Protein AF-A0A5K1K1B3-F1 (afdb_monomer_lite)

pLDDT: mean 88.5, std 15.81, range [22.92, 98.62]

Secondary structure (DSSP, 8-state):
--TTT-S--SEEEE------EEEE-HHHHHHHHHH-HHHHHHS-TTEEEPSS-B-TTSSBHHHIIIIIHHHHHHHHHHHHHHHHHHHHTS-EEEEEE--TT--GGGS-TT-TT-SS-S-HHHHHHHHHHHHHHHHHHHHHHHHHT--SSSS--TTS-TTS-EEEEEEE--B---GGGGGG---STTHHHHHHHHHHHHHHTT-TTB-SSHHHHTHHHHHHHHS-GGGS--TTT-TT--GGGS---TTSTTTT-----EEEEEEEEEE-TT--EEEEEEEEEP--TT-----------------

Foldseek 3Di:
DVVVVDQADQEAELAWFAFAFDAFQPVVLVVCCVVPVLQCLQPPPRRWGDAQDADPVRFLDRLCGQPVVLLVVCLVRVVRQLSCCVVVVAFGEYEHEAGPLQDCVQCDPVCNRSRGGRPSNSPSRVNSVVVLLVLQVLLVCQCVVNDPDPARDSSARRNSRYHRAYEYLFGEDDPSVVSNVDPDPCVVVVVLVSLLVSLLVWNFRRAHDSVLSCQQVVCVSPPGPVPDDWCVRPLVQAQVVDDHDPPGPCHVPDDSAFSTKYWGWTAHSVGRIDIDIHGDHDDDPVNDDDDDDDDDDDDDDDD

Sequence (303 aa):
MLLHRYTNISHLVLNAGTATYSHFDYLLYQYDLMRYPTLTVTHPRANIQKTGVLSKDNLGYAWQCNVFGHYCVYRSLQPLLAAYARSSGRPARVIWMSSMDAMPSFDPADDWQLTKTQHSYEGAKFQAESIAAELEHLGIQAREGNLQSPSPPDFVSTDGEVHHLISSPGVVPTNMMTLLGIKLPGYRAGTTAVFWLTRLLGCKHVHMSVYNAAVATVHLALVPLESIPTTHTARDILPTHTKYPPWHLYHNLQTDAVQSLRFGSRSDRWGNEYPGITAVPVWWEDGTRTSAGSCCTSSNVCL

Organism: NCBI:txid34458

InterPro domains:
  IPR036291 NAD(P)-binding domain superfamily [SSF51735] (9-140)
  IPR051593 Ergosterol Biosynthesis ERG27 Subfamily [PTHR43647] (2-283)

Radius of gyration: 19.78 Å; chains: 1; bounding box: 51×45×56 Å

Structure (mmCIF, N/CA/C/O backbone):
data_AF-A0A5K1K1B3-F1
#
_entry.id   AF-A0A5K1K1B3-F1
#
loop_
_atom_site.group_PDB
_atom_site.id
_atom_site.type_symbol
_atom_site.label_atom_id
_atom_site.label_alt_id
_atom_site.label_comp_id
_atom_site.label_asym_id
_atom_site.label_entity_id
_atom_site.label_seq_id
_atom_site.pdbx_PDB_ins_code
_atom_site.Cartn_x
_atom_site.Cartn_y
_atom_site.Cartn_z
_atom_site.occupancy
_atom_site.B_iso_or_equiv
_atom_site.auth_seq_id
_atom_site.auth_comp_id
_atom_site.auth_asym_id
_atom_site.auth_atom_id
_atom_site.pdbx_PDB_model_num
ATOM 1 N N . MET A 1 1 ? -24.588 10.248 -0.437 1.00 61.47 1 MET A N 1
ATOM 2 C CA . MET A 1 1 ? -25.256 9.047 -1.003 1.00 61.47 1 MET A CA 1
ATOM 3 C C . MET A 1 1 ? -25.146 7.824 -0.085 1.00 61.47 1 MET A C 1
ATOM 5 O O . MET A 1 1 ? -26.178 7.245 0.214 1.00 61.47 1 MET A O 1
ATOM 9 N N . LEU A 1 2 ? -23.957 7.446 0.413 1.00 73.31 2 LEU A N 1
ATOM 10 C CA . LEU A 1 2 ? -23.811 6.311 1.352 1.00 73.31 2 LEU A CA 1
ATOM 11 C C . LEU A 1 2 ? -24.347 6.604 2.765 1.00 73.31 2 LEU A C 1
ATOM 13 O O . LEU A 1 2 ? -25.077 5.781 3.308 1.00 73.31 2 LEU A O 1
ATOM 17 N N . LEU A 1 3 ? -24.078 7.802 3.299 1.00 75.06 3 LEU A N 1
ATOM 18 C CA . LEU A 1 3 ? -24.545 8.256 4.623 1.00 75.06 3 LEU A CA 1
ATOM 19 C C . LEU A 1 3 ? -26.072 8.247 4.800 1.00 75.06 3 LEU A C 1
ATOM 21 O O . LEU A 1 3 ? -26.556 8.215 5.921 1.00 75.06 3 LEU A O 1
ATOM 25 N N . HIS A 1 4 ? -26.832 8.269 3.703 1.00 79.00 4 HIS A N 1
ATOM 26 C CA . HIS A 1 4 ? -28.298 8.227 3.741 1.00 79.00 4 HIS A CA 1
ATOM 27 C C . HIS A 1 4 ? -28.869 6.823 3.513 1.00 79.00 4 HIS A C 1
ATOM 29 O O . HIS A 1 4 ? -30.067 6.627 3.679 1.00 79.00 4 HIS A O 1
ATOM 35 N N . ARG A 1 5 ? -28.041 5.856 3.094 1.00 89.19 5 ARG A N 1
ATOM 36 C CA . ARG A 1 5 ? -28.484 4.499 2.740 1.00 89.19 5 ARG A CA 1
ATOM 37 C C . ARG A 1 5 ? -28.135 3.464 3.805 1.00 89.19 5 ARG A C 1
ATOM 39 O O . ARG A 1 5 ? -28.874 2.498 3.956 1.00 89.19 5 ARG A O 1
ATOM 46 N N . TYR A 1 6 ? -27.021 3.649 4.506 1.00 91.00 6 TYR A N 1
ATOM 47 C CA . TYR A 1 6 ? -26.539 2.713 5.516 1.00 91.00 6 TYR A CA 1
ATOM 48 C C . TYR A 1 6 ? -26.445 3.401 6.872 1.00 91.00 6 TYR A C 1
ATOM 50 O O . TYR A 1 6 ? -26.008 4.545 6.962 1.00 91.00 6 TYR A O 1
ATOM 58 N N . THR A 1 7 ? -26.842 2.688 7.922 1.00 92.75 7 THR A N 1
ATOM 59 C CA . THR A 1 7 ? -26.772 3.165 9.310 1.00 92.75 7 THR A CA 1
ATOM 60 C C . THR A 1 7 ? -25.378 3.009 9.905 1.00 92.75 7 THR A C 1
ATOM 62 O O . THR A 1 7 ? -25.013 3.743 10.819 1.00 92.75 7 THR A O 1
ATOM 65 N N . ASN A 1 8 ? -24.600 2.048 9.406 1.00 94.19 8 ASN A N 1
ATOM 66 C CA . ASN A 1 8 ? -23.254 1.756 9.868 1.00 94.19 8 ASN A CA 1
ATOM 67 C C . ASN A 1 8 ? -22.431 1.032 8.784 1.00 94.19 8 ASN A C 1
ATOM 69 O O . ASN A 1 8 ? -22.980 0.533 7.799 1.00 94.19 8 ASN A O 1
ATOM 73 N N . ILE A 1 9 ? -21.106 1.021 8.951 1.00 95.62 9 ILE A N 1
ATOM 74 C CA . ILE A 1 9 ? -20.149 0.292 8.105 1.00 95.62 9 ILE A CA 1
ATOM 75 C C . ILE A 1 9 ? -19.141 -0.385 9.030 1.00 95.62 9 ILE A C 1
ATOM 77 O O . ILE A 1 9 ? -18.578 0.271 9.895 1.00 95.62 9 ILE A O 1
ATOM 81 N N . SER A 1 10 ? -18.889 -1.680 8.846 1.00 96.31 10 SER A N 1
ATOM 82 C CA . SER A 1 10 ? -17.935 -2.421 9.680 1.00 96.31 10 SER A CA 1
ATOM 83 C C . SER A 1 10 ? -16.504 -2.387 9.144 1.00 96.31 10 SER A C 1
ATOM 85 O O . SER A 1 10 ? -15.554 -2.386 9.922 1.00 96.31 10 SER A O 1
ATOM 87 N N . HIS A 1 11 ? -16.349 -2.358 7.818 1.00 97.62 11 HIS A N 1
ATOM 88 C CA . HIS A 1 11 ? -15.058 -2.460 7.145 1.00 97.62 11 HIS A CA 1
ATOM 89 C C . HIS A 1 11 ? -14.972 -1.482 5.975 1.00 97.62 11 HIS A C 1
ATOM 91 O O . HIS A 1 11 ? -15.903 -1.367 5.176 1.00 97.62 11 HIS A O 1
ATOM 97 N N . LEU A 1 12 ? -13.819 -0.835 5.840 1.00 98.06 12 LEU A N 1
ATOM 98 C CA . LEU A 1 12 ? -13.445 -0.002 4.706 1.00 98.06 12 LEU A CA 1
ATOM 99 C C . LEU A 1 12 ? -12.096 -0.483 4.167 1.00 98.06 12 LEU A C 1
ATOM 101 O O . LEU A 1 12 ? -11.106 -0.477 4.888 1.00 98.06 12 LEU A O 1
ATOM 105 N N . VAL A 1 13 ? -12.048 -0.891 2.899 1.00 98.50 13 VAL A N 1
ATOM 106 C CA . VAL A 1 13 ? -10.807 -1.328 2.241 1.00 98.50 13 VAL A CA 1
ATOM 107 C C . VAL A 1 13 ? -10.391 -0.287 1.208 1.00 98.50 13 VAL A C 1
ATOM 109 O O . VAL A 1 13 ? -11.030 -0.131 0.167 1.00 98.50 13 VAL A O 1
ATOM 112 N N . LEU A 1 14 ? -9.296 0.412 1.488 1.00 98.25 14 LEU A N 1
ATOM 113 C CA . LEU A 1 14 ? -8.730 1.472 0.656 1.00 98.25 14 LEU A CA 1
ATOM 114 C C . LEU A 1 14 ? -7.706 0.873 -0.318 1.00 98.25 14 LEU A C 1
ATOM 116 O O . LEU A 1 14 ? -6.497 1.035 -0.163 1.00 98.25 14 LEU A O 1
ATOM 120 N N . ASN A 1 15 ? -8.211 0.104 -1.291 1.00 96.56 15 ASN A N 1
ATOM 121 C CA . ASN A 1 15 ? -7.406 -0.647 -2.266 1.00 96.56 15 ASN A CA 1
ATOM 122 C C . ASN A 1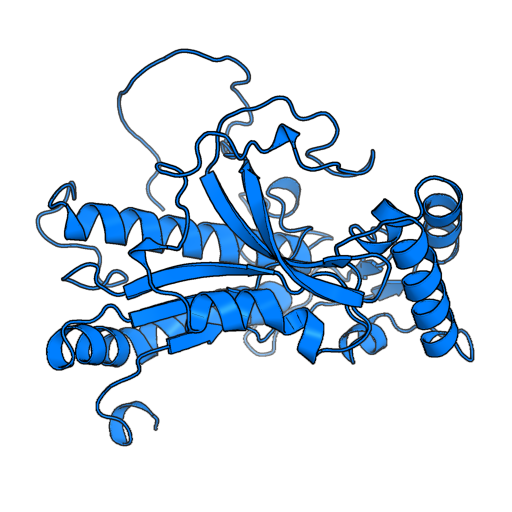 15 ? -7.067 0.126 -3.546 1.00 96.56 15 ASN A C 1
ATOM 124 O O . ASN A 1 15 ? -6.091 -0.208 -4.217 1.00 96.56 15 ASN A O 1
ATOM 128 N N . ALA A 1 16 ? -7.885 1.109 -3.926 1.00 94.06 16 ALA A N 1
ATOM 129 C CA . ALA A 1 16 ? -7.704 1.803 -5.194 1.00 94.06 16 ALA A CA 1
ATOM 130 C C . ALA A 1 16 ? -6.310 2.449 -5.273 1.00 94.06 16 ALA A C 1
ATOM 132 O O . ALA A 1 16 ? -5.735 2.894 -4.285 1.00 94.06 16 ALA A O 1
ATOM 133 N N . GLY A 1 17 ? -5.724 2.467 -6.461 1.00 91.25 17 GLY A N 1
ATOM 134 C CA . GLY A 1 17 ? -4.402 3.039 -6.625 1.00 91.25 17 GLY A CA 1
ATOM 135 C C . GLY A 1 17 ? -4.023 3.185 -8.079 1.00 91.25 17 GLY A C 1
ATOM 136 O O . GLY A 1 17 ? -4.524 2.476 -8.951 1.00 91.25 17 GLY A O 1
ATOM 137 N N . THR A 1 18 ? -3.138 4.137 -8.334 1.00 92.25 18 THR A N 1
ATOM 138 C CA . THR A 1 18 ? -2.613 4.416 -9.669 1.00 92.25 18 THR A CA 1
ATOM 139 C C . THR A 1 18 ? -1.168 4.878 -9.570 1.00 92.25 18 THR A C 1
ATOM 141 O O . THR A 1 18 ? -0.752 5.432 -8.558 1.00 92.25 18 THR A O 1
ATOM 144 N N . ALA A 1 19 ? -0.417 4.681 -10.642 1.00 92.75 19 ALA A N 1
ATOM 145 C CA . ALA A 1 19 ? 0.924 5.217 -10.821 1.00 92.75 19 ALA A CA 1
ATOM 146 C C . ALA A 1 19 ? 0.987 5.954 -12.158 1.00 92.75 19 ALA A C 1
ATOM 148 O O . ALA A 1 19 ? 0.125 5.775 -13.025 1.00 92.75 19 ALA A O 1
ATOM 149 N N . THR A 1 20 ? 2.014 6.771 -12.334 1.00 92.44 20 THR A N 1
ATOM 150 C CA . THR A 1 20 ? 2.253 7.540 -13.553 1.00 92.44 20 THR A CA 1
ATOM 151 C C . THR A 1 20 ? 3.528 7.049 -14.205 1.00 92.44 20 THR A C 1
ATOM 153 O O . THR A 1 20 ? 4.597 7.582 -13.955 1.00 92.44 20 THR A O 1
ATOM 156 N N . TYR A 1 21 ? 3.445 6.030 -15.057 1.00 93.94 21 TYR A N 1
ATOM 157 C CA . TYR A 1 21 ? 4.635 5.517 -15.734 1.00 93.94 21 TYR A CA 1
ATOM 158 C C . TYR A 1 21 ? 4.961 6.284 -17.018 1.00 93.94 21 TYR A C 1
ATOM 160 O O . TYR A 1 21 ? 4.079 6.752 -17.744 1.00 93.94 21 TYR A O 1
ATOM 168 N N . SER A 1 22 ? 6.259 6.432 -17.268 1.00 92.25 22 SER A N 1
ATOM 169 C CA . SER A 1 22 ? 6.843 6.954 -18.500 1.00 92.25 22 SER A CA 1
ATOM 170 C C . SER A 1 22 ? 7.126 5.803 -19.460 1.00 92.25 22 SER A C 1
ATOM 172 O O . SER A 1 22 ? 6.588 5.767 -20.565 1.00 92.25 22 SER A O 1
ATOM 174 N N . HIS A 1 23 ? 7.941 4.847 -19.015 1.00 92.25 23 HIS A N 1
ATOM 175 C CA . HIS A 1 23 ? 8.353 3.684 -19.789 1.00 92.25 23 HIS A CA 1
ATOM 176 C C . HIS A 1 23 ? 8.901 2.591 -18.865 1.00 92.25 23 HIS A C 1
ATOM 178 O O . HIS A 1 23 ? 9.071 2.787 -17.662 1.00 92.25 23 HIS A O 1
ATOM 184 N N . PHE A 1 24 ? 9.194 1.439 -19.455 1.00 94.31 24 PHE A N 1
ATOM 185 C CA . PHE A 1 24 ? 9.889 0.335 -18.812 1.00 94.31 24 PHE A CA 1
ATOM 186 C C . PHE A 1 24 ? 11.339 0.273 -19.304 1.00 94.31 24 PHE A C 1
ATOM 188 O O . PHE A 1 24 ? 11.567 0.193 -20.515 1.00 94.31 24 PHE A O 1
ATOM 195 N N . ASP A 1 25 ? 12.312 0.306 -18.393 1.00 95.69 25 ASP A N 1
ATOM 196 C CA . ASP A 1 25 ? 13.731 0.158 -18.731 1.00 95.69 25 ASP A CA 1
ATOM 197 C C . ASP A 1 25 ? 14.101 -1.328 -18.873 1.00 95.69 25 ASP A C 1
ATOM 199 O O . ASP A 1 25 ? 14.377 -2.040 -17.904 1.00 95.69 25 ASP A O 1
ATOM 203 N N . TYR A 1 26 ? 14.108 -1.811 -20.116 1.00 93.81 26 TYR A N 1
ATOM 204 C CA . TYR A 1 26 ? 14.389 -3.213 -20.431 1.00 93.81 26 TYR A CA 1
ATOM 205 C C . TYR A 1 26 ? 15.819 -3.642 -20.097 1.00 93.81 26 TYR A C 1
ATOM 207 O O . TYR A 1 26 ? 16.027 -4.819 -19.794 1.00 93.81 26 TYR A O 1
ATOM 215 N N . LEU A 1 27 ? 16.800 -2.743 -20.212 1.00 95.25 27 LEU A N 1
ATOM 216 C CA . LEU A 1 27 ? 18.206 -3.084 -19.990 1.00 95.25 27 LEU A CA 1
ATOM 217 C C . LEU A 1 27 ? 18.476 -3.201 -18.495 1.00 95.25 27 LEU A C 1
ATOM 219 O O . LEU A 1 27 ? 19.052 -4.198 -18.054 1.00 95.25 27 LEU A O 1
ATOM 223 N N . LEU A 1 28 ? 17.976 -2.237 -17.721 1.00 96.25 28 LEU A N 1
ATOM 224 C CA . LEU A 1 28 ? 18.038 -2.278 -16.267 1.00 96.25 28 LEU A CA 1
ATOM 225 C C . LEU A 1 28 ? 17.308 -3.505 -15.720 1.00 96.25 28 LEU A C 1
ATOM 227 O O . LEU A 1 28 ? 17.859 -4.229 -14.893 1.00 96.25 28 LEU A O 1
ATOM 231 N N . TYR A 1 29 ? 16.108 -3.791 -16.236 1.00 95.50 29 TYR A N 1
ATOM 232 C CA . TYR A 1 29 ? 15.345 -4.962 -15.818 1.00 95.50 29 TYR A CA 1
ATOM 233 C C . TYR A 1 29 ? 16.087 -6.272 -16.086 1.00 95.50 29 TYR A C 1
ATOM 235 O O . TYR A 1 29 ? 16.144 -7.125 -15.207 1.00 95.50 29 TYR A O 1
ATOM 243 N N . GLN A 1 30 ? 16.671 -6.443 -17.277 1.00 94.75 30 GLN A N 1
ATOM 244 C CA . GLN A 1 30 ? 17.424 -7.654 -17.611 1.00 94.75 30 GLN A CA 1
ATOM 245 C C . GLN A 1 30 ? 18.672 -7.805 -16.740 1.00 94.75 30 GLN A C 1
ATOM 247 O O . GLN A 1 30 ? 18.926 -8.895 -16.227 1.00 94.75 30 GLN A O 1
ATOM 252 N N . TYR A 1 31 ? 19.424 -6.720 -16.538 1.00 96.69 31 TYR A N 1
ATOM 253 C CA . TYR A 1 31 ? 20.595 -6.717 -15.665 1.00 96.69 31 TYR A CA 1
ATOM 254 C C . TYR A 1 31 ? 20.229 -7.125 -14.231 1.00 96.69 31 TYR A C 1
ATOM 256 O O . TYR A 1 31 ? 20.840 -8.038 -13.668 1.00 96.69 31 TYR A O 1
ATOM 264 N N . ASP A 1 32 ? 19.197 -6.498 -13.662 1.00 96.69 32 ASP A N 1
ATOM 265 C CA . ASP A 1 32 ? 18.748 -6.798 -12.307 1.00 96.69 32 ASP A CA 1
ATOM 266 C C . ASP A 1 32 ? 18.195 -8.231 -12.222 1.00 96.69 32 ASP A C 1
ATOM 268 O O . ASP A 1 32 ? 18.559 -8.957 -11.300 1.00 96.69 32 ASP A O 1
ATOM 272 N N . LEU A 1 33 ? 17.390 -8.680 -13.195 1.00 95.94 33 LEU A N 1
ATOM 273 C CA . LEU A 1 33 ? 16.786 -10.019 -13.208 1.00 95.94 33 LEU A CA 1
ATOM 274 C C . LEU A 1 33 ? 17.843 -11.131 -13.242 1.00 95.94 33 LEU A C 1
ATOM 276 O O . LEU A 1 33 ? 17.675 -12.149 -12.573 1.00 95.94 33 LEU A O 1
ATOM 280 N N . MET A 1 34 ? 18.938 -10.944 -13.986 1.00 95.31 34 MET A N 1
ATOM 281 C CA . MET A 1 34 ? 20.041 -11.912 -14.029 1.00 95.31 34 MET A CA 1
ATOM 282 C C . MET A 1 34 ? 20.806 -11.992 -12.703 1.00 95.31 34 MET A C 1
ATOM 284 O O . MET A 1 34 ? 21.301 -13.059 -12.345 1.00 95.31 34 MET A O 1
ATOM 288 N N . ARG A 1 35 ? 20.917 -10.878 -11.970 1.00 95.38 35 ARG A N 1
ATOM 289 C CA . ARG A 1 35 ? 21.741 -10.790 -10.754 1.00 95.38 35 ARG A CA 1
ATOM 290 C C . ARG A 1 35 ? 20.956 -11.043 -9.464 1.00 95.38 35 ARG A C 1
ATOM 292 O O . ARG A 1 35 ? 21.500 -11.610 -8.520 1.00 95.38 35 ARG A O 1
ATOM 299 N N . TYR A 1 36 ? 19.691 -10.631 -9.421 1.00 95.94 36 TYR A N 1
ATOM 300 C CA . TYR A 1 36 ? 18.835 -10.629 -8.234 1.00 95.94 36 TYR A CA 1
ATOM 301 C C . TYR A 1 36 ? 17.377 -11.009 -8.565 1.00 95.94 36 TYR A C 1
ATOM 303 O O . TYR A 1 36 ? 16.457 -10.274 -8.201 1.00 95.94 36 TYR A O 1
ATOM 311 N N . PRO A 1 37 ? 17.113 -12.170 -9.192 1.00 94.06 37 PRO A N 1
ATOM 312 C CA . PRO A 1 37 ? 15.833 -12.470 -9.839 1.00 94.06 37 PRO A CA 1
ATOM 313 C C . PRO A 1 37 ? 14.606 -12.280 -8.941 1.00 94.06 37 PRO A C 1
ATOM 315 O O . PRO A 1 37 ? 13.610 -11.693 -9.357 1.00 94.06 37 PRO A O 1
ATOM 318 N N . THR A 1 38 ? 14.672 -12.744 -7.690 1.00 94.75 38 THR A N 1
ATOM 319 C CA . THR A 1 38 ? 13.557 -12.623 -6.741 1.00 94.75 38 THR A CA 1
ATOM 320 C C . THR A 1 38 ? 13.367 -11.201 -6.221 1.00 94.75 38 THR A C 1
ATOM 322 O O . THR A 1 38 ? 12.239 -10.833 -5.928 1.00 94.75 38 THR A O 1
ATOM 325 N N . LEU A 1 39 ? 14.437 -10.408 -6.104 1.00 94.75 39 LEU A N 1
ATOM 326 C CA . LEU A 1 39 ? 14.357 -9.031 -5.605 1.00 94.75 39 LEU A CA 1
ATOM 327 C C . LEU A 1 39 ? 13.955 -8.056 -6.714 1.00 94.75 39 LEU A C 1
ATOM 329 O O . LEU A 1 39 ? 13.259 -7.085 -6.447 1.00 94.75 39 LEU A O 1
ATOM 333 N N . THR A 1 40 ? 14.332 -8.329 -7.964 1.00 94.81 40 THR A N 1
ATOM 334 C CA . THR A 1 40 ? 13.929 -7.524 -9.125 1.00 94.81 40 THR A CA 1
ATOM 335 C C . THR A 1 40 ? 12.424 -7.534 -9.331 1.00 94.81 40 THR A C 1
ATOM 337 O O . THR A 1 40 ? 11.850 -6.508 -9.676 1.00 94.81 40 THR A O 1
ATOM 340 N N . VAL A 1 41 ? 11.769 -8.682 -9.124 1.00 93.56 41 VAL A N 1
ATOM 341 C CA . VAL A 1 41 ? 10.310 -8.764 -9.275 1.00 93.56 41 VAL A CA 1
ATOM 342 C C . VAL A 1 41 ? 9.563 -8.088 -8.129 1.00 93.56 41 VAL A C 1
ATOM 344 O O . VAL A 1 41 ? 8.469 -7.590 -8.369 1.00 93.56 41 VAL A O 1
ATOM 347 N N . THR A 1 42 ? 10.130 -8.050 -6.917 1.00 93.31 42 THR A N 1
ATOM 348 C CA . THR A 1 42 ? 9.488 -7.432 -5.743 1.00 93.31 42 THR A CA 1
ATOM 349 C C . THR A 1 42 ? 9.798 -5.953 -5.566 1.00 93.31 42 THR A C 1
ATOM 351 O O . THR A 1 42 ? 8.986 -5.275 -4.951 1.00 93.31 42 THR A O 1
ATOM 354 N N . HIS A 1 43 ? 10.921 -5.478 -6.112 1.00 93.88 43 HIS A N 1
ATOM 355 C CA . HIS A 1 43 ? 11.387 -4.089 -6.045 1.00 93.88 43 HIS A CA 1
ATOM 356 C C . HIS A 1 43 ? 11.825 -3.578 -7.438 1.00 93.88 43 HIS A C 1
ATOM 358 O O . HIS A 1 43 ? 13.019 -3.323 -7.670 1.00 93.88 43 HIS A O 1
ATOM 364 N N . PRO A 1 44 ? 10.905 -3.500 -8.421 1.00 91.94 44 PRO A N 1
ATOM 365 C CA . PRO A 1 44 ? 11.242 -3.255 -9.821 1.00 91.94 44 PRO A CA 1
ATOM 366 C C . PRO A 1 44 ? 11.564 -1.778 -10.109 1.00 91.94 44 PRO A C 1
ATOM 368 O O . PRO A 1 44 ? 10.724 -1.028 -10.606 1.00 91.94 44 PRO A O 1
ATOM 371 N N . ARG A 1 45 ? 12.828 -1.373 -9.923 1.00 93.75 45 ARG A N 1
ATOM 372 C CA . ARG A 1 45 ? 13.307 -0.015 -10.277 1.00 93.75 45 ARG A CA 1
ATOM 373 C C . ARG A 1 45 ? 13.329 0.299 -11.782 1.00 93.75 45 ARG A C 1
ATOM 375 O O . ARG A 1 45 ? 13.583 1.431 -12.169 1.00 93.75 45 ARG A O 1
ATOM 382 N N . ALA A 1 46 ? 13.061 -0.693 -12.630 1.00 94.69 46 ALA A N 1
ATOM 383 C CA . ALA A 1 46 ? 12.917 -0.520 -14.075 1.00 94.69 46 ALA A CA 1
ATOM 384 C C . ALA A 1 46 ? 11.579 0.127 -14.489 1.00 94.69 46 ALA A C 1
ATOM 386 O O . ALA A 1 46 ? 11.401 0.496 -15.651 1.00 94.69 46 ALA A O 1
ATOM 387 N N . ASN A 1 47 ? 10.627 0.256 -13.561 1.00 94.25 47 ASN A N 1
ATOM 388 C CA . ASN A 1 47 ? 9.350 0.921 -13.795 1.00 94.25 47 ASN A CA 1
ATOM 389 C C . ASN A 1 47 ? 9.518 2.444 -13.675 1.00 94.25 47 ASN A C 1
ATOM 391 O O . ASN A 1 47 ? 9.290 3.021 -12.612 1.00 94.25 47 ASN A O 1
ATOM 395 N N . ILE A 1 48 ? 9.915 3.106 -14.763 1.00 95.38 48 ILE A N 1
ATOM 396 C CA . ILE A 1 48 ? 10.238 4.536 -14.740 1.00 95.38 48 ILE A CA 1
ATOM 397 C C . ILE A 1 48 ? 8.959 5.369 -14.700 1.00 95.38 48 ILE A C 1
ATOM 399 O O . ILE A 1 48 ? 8.085 5.230 -15.563 1.00 95.38 48 ILE A O 1
ATOM 403 N N . GLN A 1 49 ? 8.850 6.263 -13.717 1.00 95.12 49 GLN A N 1
ATOM 404 C CA . GLN A 1 49 ? 7.697 7.144 -13.548 1.00 95.12 49 GLN A CA 1
ATOM 405 C C . GLN A 1 49 ? 7.879 8.506 -14.220 1.00 95.12 49 GLN A C 1
ATOM 407 O O . GLN A 1 49 ? 8.979 8.934 -14.559 1.00 95.12 49 GLN A O 1
ATOM 412 N N . LYS A 1 50 ? 6.754 9.180 -14.453 1.00 95.19 50 LYS A N 1
ATOM 413 C CA . LYS A 1 50 ? 6.677 10.578 -14.864 1.00 95.19 50 LYS A CA 1
ATOM 414 C C . LYS A 1 50 ? 6.670 11.459 -13.619 1.00 95.19 50 LYS A C 1
ATOM 416 O O . LYS A 1 50 ? 5.895 11.203 -12.701 1.00 95.19 50 LYS A O 1
ATOM 421 N N . THR A 1 51 ? 7.450 12.529 -13.660 1.00 95.94 51 THR A N 1
ATOM 422 C CA . THR A 1 51 ? 7.455 13.608 -12.663 1.00 95.94 51 THR A CA 1
ATOM 423 C C . THR A 1 51 ? 6.483 14.716 -13.074 1.00 95.94 51 THR A C 1
ATOM 425 O O . THR A 1 51 ? 6.209 14.895 -14.262 1.00 95.94 51 THR A O 1
ATOM 428 N N . GLY A 1 52 ? 5.947 15.456 -12.103 1.00 95.69 52 GLY A N 1
ATOM 429 C CA . GLY A 1 52 ? 5.117 16.640 -12.343 1.00 95.69 52 GLY A CA 1
ATOM 430 C C . GLY A 1 52 ? 3.710 16.347 -12.858 1.00 95.69 52 GLY A C 1
ATOM 431 O O . GLY A 1 52 ? 3.069 17.235 -13.413 1.00 95.69 52 GLY A O 1
ATOM 432 N N . VAL A 1 53 ? 3.217 15.111 -12.727 1.00 97.00 53 VAL A N 1
ATOM 433 C CA . VAL A 1 53 ? 1.878 14.764 -13.218 1.00 97.00 53 VAL A CA 1
ATOM 434 C C . VAL A 1 53 ? 0.822 15.280 -12.250 1.00 97.00 53 VAL A C 1
ATOM 436 O O . VAL A 1 53 ? 0.730 14.816 -11.114 1.00 97.00 53 VAL A O 1
ATOM 439 N N . LEU A 1 54 ? -0.003 16.204 -12.734 1.00 97.94 54 LEU A N 1
ATOM 440 C CA . LEU A 1 54 ? -1.117 16.781 -11.993 1.00 97.94 54 LEU A CA 1
ATOM 441 C C . LEU A 1 54 ? -2.449 16.169 -12.431 1.00 97.94 54 LEU A C 1
ATOM 443 O O . LEU A 1 54 ? -2.624 15.738 -13.574 1.00 97.94 54 LEU A O 1
ATOM 447 N N . SER A 1 55 ? -3.395 16.126 -11.505 1.00 97.12 55 SER A N 1
ATOM 448 C CA . SER A 1 55 ? -4.783 15.790 -11.772 1.00 97.12 55 SER A CA 1
ATOM 449 C C . SER A 1 55 ? -5.540 16.969 -12.385 1.00 97.12 55 SER A C 1
ATOM 451 O O . SER A 1 55 ? -5.018 18.074 -12.532 1.00 97.12 55 SER A O 1
ATOM 453 N N . LYS A 1 56 ? -6.821 16.750 -12.705 1.00 96.88 56 LYS A N 1
ATOM 454 C CA . LYS A 1 56 ? -7.720 17.821 -13.165 1.00 96.88 56 LYS A CA 1
ATOM 455 C C . LYS A 1 56 ? -7.972 18.892 -12.099 1.00 96.88 56 LYS A C 1
ATOM 457 O O . LYS A 1 56 ? -8.342 20.002 -12.459 1.00 96.88 56 LYS A O 1
ATOM 462 N N . ASP A 1 57 ? -7.732 18.566 -10.831 1.00 97.38 57 ASP A N 1
ATOM 463 C CA . ASP A 1 57 ? -7.882 19.478 -9.693 1.00 97.38 57 ASP A CA 1
ATOM 464 C C . ASP A 1 57 ? -6.580 20.235 -9.382 1.00 97.38 57 ASP A C 1
ATOM 466 O O . ASP A 1 57 ? -6.483 20.905 -8.359 1.00 97.38 57 ASP A O 1
ATOM 470 N N . ASN A 1 58 ? -5.569 20.126 -10.256 1.00 97.12 58 ASN A N 1
ATOM 471 C CA . ASN A 1 58 ? -4.251 20.738 -10.086 1.00 97.12 58 ASN A CA 1
ATOM 472 C C . ASN A 1 58 ? -3.503 20.249 -8.829 1.00 97.12 58 ASN A C 1
ATOM 474 O O . ASN A 1 58 ? -2.727 20.988 -8.227 1.00 97.12 58 ASN A O 1
ATOM 478 N N . LEU A 1 59 ? -3.742 18.993 -8.443 1.00 97.62 59 LEU A N 1
ATOM 479 C CA . LEU A 1 59 ? -3.053 18.307 -7.350 1.00 97.62 59 LEU A CA 1
ATOM 480 C C . LEU A 1 59 ? -2.122 17.232 -7.910 1.00 97.62 59 LEU A C 1
ATOM 482 O O . LEU A 1 59 ? -2.388 16.696 -8.987 1.00 97.62 59 LEU A O 1
ATOM 486 N N . GLY A 1 60 ? -1.061 16.868 -7.189 1.00 97.81 60 GLY A N 1
ATOM 487 C CA . GLY A 1 60 ? -0.207 15.739 -7.571 1.00 97.81 60 GLY A CA 1
ATOM 488 C C . GLY A 1 60 ? -1.040 14.477 -7.803 1.00 97.81 60 GLY A C 1
ATOM 489 O O . GLY A 1 60 ? -1.751 14.027 -6.911 1.00 97.81 60 GLY A O 1
ATOM 490 N N . TYR A 1 61 ? -1.009 13.914 -9.014 1.00 97.69 61 TYR A N 1
ATOM 491 C CA . TYR A 1 61 ? -1.996 12.914 -9.438 1.00 97.69 61 TYR A CA 1
ATOM 492 C C . TYR A 1 61 ? -1.891 11.604 -8.648 1.00 97.69 61 TYR A C 1
ATOM 494 O O . TYR A 1 61 ? -2.888 11.106 -8.124 1.00 97.69 61 TYR A O 1
ATOM 502 N N . ALA A 1 62 ? -0.680 11.046 -8.533 1.00 96.12 62 ALA A N 1
ATOM 503 C CA . ALA A 1 62 ? -0.457 9.818 -7.772 1.00 96.12 62 ALA A CA 1
ATOM 504 C C . ALA A 1 62 ? -0.800 10.025 -6.288 1.00 96.12 62 ALA A C 1
ATOM 506 O O . ALA A 1 62 ? -1.525 9.215 -5.709 1.00 96.12 62 ALA A O 1
ATOM 507 N N . TRP A 1 63 ? -0.364 11.142 -5.706 1.00 97.56 63 TRP A N 1
ATOM 508 C CA . TRP A 1 63 ? -0.713 11.533 -4.345 1.00 97.56 63 TRP A CA 1
ATOM 509 C C . TRP A 1 63 ? -2.230 11.637 -4.136 1.00 97.56 63 TRP A C 1
ATOM 511 O O . TRP A 1 63 ? -2.788 10.993 -3.246 1.00 97.56 63 TRP A O 1
ATOM 521 N N . GLN A 1 64 ? -2.929 12.372 -5.004 1.00 98.06 64 GLN A N 1
ATOM 522 C CA . GLN A 1 64 ? -4.361 12.610 -4.863 1.00 98.06 64 GLN A CA 1
ATOM 523 C C . GLN A 1 64 ? -5.149 11.295 -4.904 1.00 98.06 64 GLN A C 1
ATOM 525 O O . GLN A 1 64 ? -6.060 11.087 -4.103 1.00 98.06 64 GLN A O 1
ATOM 530 N N . CYS A 1 65 ? -4.796 10.390 -5.818 1.00 96.69 65 CYS A N 1
ATOM 531 C CA . CYS A 1 65 ? -5.500 9.123 -5.979 1.00 96.69 65 CYS A CA 1
ATOM 532 C C . CYS A 1 65 ? -5.200 8.103 -4.872 1.00 96.69 65 CYS A C 1
ATOM 534 O O . CYS A 1 65 ? -6.095 7.346 -4.507 1.00 96.69 65 CYS A O 1
ATOM 536 N N . ASN A 1 66 ? -3.963 8.042 -4.370 1.00 97.44 66 ASN A N 1
ATOM 537 C CA . ASN A 1 66 ? -3.539 6.990 -3.435 1.00 97.44 66 ASN A CA 1
ATOM 538 C C . ASN A 1 66 ? -3.577 7.424 -1.960 1.00 97.44 66 ASN A C 1
ATOM 540 O O . ASN A 1 66 ? -3.654 6.554 -1.092 1.00 97.44 66 ASN A O 1
ATOM 544 N N . VAL A 1 67 ? -3.522 8.732 -1.681 1.00 97.75 67 VAL A N 1
ATOM 545 C CA . VAL A 1 67 ? -3.434 9.303 -0.325 1.00 97.75 67 VAL A CA 1
ATOM 546 C C . VAL A 1 67 ? -4.656 10.164 -0.036 1.00 97.75 67 VAL A C 1
ATOM 548 O O . VAL A 1 67 ? -5.517 9.769 0.749 1.00 97.75 67 VAL A O 1
ATOM 551 N N . PHE A 1 68 ? -4.780 11.310 -0.710 1.00 97.88 68 PHE A N 1
ATOM 552 C CA . PHE A 1 68 ? -5.811 12.303 -0.396 1.00 97.88 68 PHE A CA 1
ATOM 553 C C . PHE A 1 68 ? -7.226 11.748 -0.547 1.00 97.88 68 PHE A C 1
ATOM 555 O O . PHE A 1 68 ? -8.030 11.832 0.376 1.00 97.88 68 PHE A O 1
ATOM 562 N N . GLY A 1 69 ? -7.525 11.119 -1.686 1.00 97.75 69 GLY A N 1
ATOM 563 C CA . GLY A 1 69 ? -8.839 10.541 -1.951 1.00 97.75 69 GLY A CA 1
ATOM 564 C C . GLY A 1 69 ? -9.206 9.458 -0.939 1.00 97.75 69 GLY A C 1
ATOM 565 O O . GLY A 1 69 ? -10.328 9.436 -0.438 1.00 97.75 69 GLY A O 1
ATOM 566 N N . HIS A 1 70 ? -8.251 8.602 -0.578 1.00 98.00 70 HIS A N 1
ATOM 567 C CA . HIS A 1 70 ? -8.432 7.585 0.456 1.00 98.00 70 HIS A CA 1
ATOM 568 C C . HIS A 1 70 ? -8.719 8.192 1.831 1.00 98.00 70 HIS A C 1
ATOM 570 O O . HIS A 1 70 ? -9.671 7.776 2.494 1.00 98.00 70 HIS A O 1
ATOM 576 N N . TYR A 1 71 ? -7.961 9.214 2.227 1.00 97.75 71 TYR A N 1
ATOM 577 C CA . TYR A 1 71 ? -8.187 9.928 3.477 1.00 97.75 71 TYR A CA 1
ATOM 578 C C . TYR A 1 71 ? -9.552 10.632 3.499 1.00 97.75 71 TYR A C 1
ATOM 580 O O . TYR A 1 71 ? -10.302 10.490 4.464 1.00 97.75 71 TYR A O 1
ATOM 588 N N . CYS A 1 72 ? -9.946 11.308 2.415 1.00 97.31 72 CYS A N 1
ATOM 589 C CA . CYS A 1 72 ? -11.271 11.920 2.293 1.00 97.31 72 CYS A CA 1
ATOM 590 C C . CYS A 1 72 ? -12.406 10.890 2.385 1.00 97.31 72 CYS A C 1
ATOM 592 O O . CYS A 1 72 ? -13.422 11.158 3.032 1.00 97.31 72 CYS A O 1
ATOM 594 N N . VAL A 1 73 ? -12.247 9.713 1.767 1.00 97.25 73 VAL A N 1
ATOM 595 C CA . VAL A 1 73 ? -13.218 8.612 1.870 1.00 97.25 73 VAL A CA 1
ATOM 596 C C . VAL A 1 73 ? -13.325 8.121 3.310 1.00 97.25 73 VAL A C 1
ATOM 598 O O . VAL A 1 73 ? -14.442 8.008 3.815 1.00 97.25 73 VAL A O 1
ATOM 601 N N . TYR A 1 74 ? -12.196 7.884 3.985 1.00 96.94 74 TYR A N 1
ATOM 602 C CA . TYR A 1 74 ? -12.181 7.535 5.406 1.00 96.94 74 TYR A CA 1
ATOM 603 C C . TYR A 1 74 ? -12.932 8.580 6.234 1.00 96.94 74 TYR A C 1
ATOM 605 O O . TYR A 1 74 ? -13.914 8.241 6.888 1.00 96.94 74 TYR A O 1
ATOM 613 N N . ARG A 1 75 ? -12.547 9.856 6.138 1.00 95.50 75 ARG A N 1
ATOM 614 C CA . ARG A 1 75 ? -13.148 10.953 6.911 1.00 95.50 75 ARG A CA 1
ATOM 615 C C . ARG A 1 75 ? -14.650 11.086 6.669 1.00 95.50 75 ARG A C 1
ATOM 617 O O . ARG A 1 75 ? -15.415 11.273 7.608 1.00 95.50 75 ARG A O 1
ATOM 624 N N . SER A 1 76 ? -15.089 10.909 5.424 1.00 95.25 76 SER A N 1
ATOM 625 C CA . SER A 1 76 ? -16.513 10.959 5.065 1.00 95.25 76 SER A CA 1
ATOM 626 C C . SER A 1 76 ? -17.321 9.784 5.629 1.00 95.25 76 SER A C 1
ATOM 628 O O . SER A 1 76 ? -18.523 9.919 5.854 1.00 95.25 76 SER A O 1
ATOM 630 N N . LEU A 1 77 ? -16.691 8.621 5.826 1.00 95.81 77 LEU A N 1
ATOM 631 C CA . LEU A 1 77 ? -17.336 7.398 6.320 1.00 95.81 77 LEU A CA 1
ATOM 632 C C . LEU A 1 77 ? -17.074 7.128 7.810 1.00 95.81 77 LEU A C 1
ATOM 634 O O . LEU A 1 77 ? -17.727 6.258 8.386 1.00 95.81 77 LEU A O 1
ATOM 638 N N . GLN A 1 78 ? -16.183 7.890 8.448 1.00 95.00 78 GLN A N 1
ATOM 639 C CA . GLN A 1 78 ? -15.821 7.769 9.861 1.00 95.00 78 GLN A CA 1
ATOM 640 C C . GLN A 1 78 ? -17.046 7.757 10.796 1.00 95.00 78 GLN A C 1
ATOM 642 O O . GLN A 1 78 ? -17.095 6.884 11.664 1.00 95.00 78 GLN A O 1
ATOM 647 N N . PRO A 1 79 ? -18.093 8.595 10.610 1.00 93.19 79 PRO A N 1
ATOM 648 C CA . PRO A 1 79 ? -19.284 8.518 11.456 1.00 93.19 79 PRO A CA 1
ATOM 649 C C . PRO A 1 79 ? -20.014 7.168 11.381 1.00 93.19 79 PRO A C 1
ATOM 651 O O . PRO A 1 79 ? -20.544 6.710 12.392 1.00 93.19 79 PRO A O 1
ATOM 654 N N . LEU A 1 80 ? -20.023 6.508 10.213 1.00 95.50 80 LEU A N 1
ATOM 655 C CA . LEU A 1 80 ? -20.652 5.192 10.025 1.00 95.50 80 LEU A CA 1
ATOM 656 C C . LEU A 1 80 ? -19.811 4.057 10.613 1.00 95.50 80 LEU A C 1
ATOM 658 O O . LEU A 1 80 ? -20.377 3.093 11.130 1.00 95.50 80 LEU A O 1
ATOM 662 N N . LEU A 1 81 ? -18.482 4.175 10.538 1.00 96.38 81 LEU A N 1
ATOM 663 C CA . LEU A 1 81 ? -17.543 3.252 11.181 1.00 96.38 81 LEU A CA 1
ATOM 664 C C . LEU A 1 81 ? -17.706 3.314 12.707 1.00 96.38 81 LEU A C 1
ATOM 666 O O . LEU A 1 81 ? -17.921 2.294 13.356 1.00 96.38 81 LEU A O 1
ATOM 670 N N . ALA A 1 82 ? -17.738 4.522 13.271 1.00 93.50 82 ALA A N 1
ATOM 671 C CA . ALA A 1 82 ? -17.971 4.716 14.700 1.00 93.50 82 ALA A CA 1
ATOM 672 C C . ALA A 1 82 ? -19.391 4.281 15.125 1.00 93.50 82 ALA A C 1
ATOM 674 O O . ALA A 1 82 ? -19.592 3.737 16.209 1.00 93.50 82 ALA A O 1
ATOM 675 N N . ALA A 1 83 ? -20.402 4.471 14.267 1.00 93.75 83 ALA A N 1
ATOM 676 C CA . ALA A 1 83 ? -21.751 3.962 14.524 1.00 93.75 83 ALA A CA 1
ATOM 677 C C . ALA A 1 83 ? -21.798 2.425 14.569 1.00 93.75 83 ALA A C 1
ATOM 679 O O . ALA A 1 83 ? -22.532 1.865 15.387 1.00 93.75 83 ALA A O 1
ATOM 680 N N . TYR A 1 84 ? -21.015 1.734 13.732 1.00 95.50 84 TYR A N 1
ATOM 681 C CA . TYR A 1 84 ? -20.876 0.278 13.811 1.00 95.50 84 TYR A CA 1
ATOM 682 C C . TYR A 1 84 ? -20.274 -0.142 15.150 1.00 95.50 84 TYR A C 1
ATOM 684 O O . TYR A 1 84 ? -20.855 -0.998 15.819 1.00 95.50 84 TYR A O 1
ATOM 692 N N . ALA A 1 85 ? -19.180 0.503 15.566 1.00 93.25 85 ALA A N 1
ATOM 693 C CA . ALA A 1 85 ? -18.529 0.215 16.838 1.00 93.25 85 ALA A CA 1
ATOM 694 C C . ALA A 1 85 ? -19.493 0.328 18.022 1.00 93.25 85 ALA A C 1
ATOM 696 O O . ALA A 1 85 ? -19.699 -0.639 18.757 1.00 93.25 85 ALA A O 1
ATOM 697 N N . ARG A 1 86 ? -20.203 1.457 18.124 1.00 92.00 86 ARG A N 1
ATOM 698 C CA . ARG A 1 86 ? -21.180 1.690 19.197 1.00 92.00 86 ARG A CA 1
ATOM 699 C C . ARG A 1 86 ? -22.370 0.731 19.170 1.00 92.00 86 ARG A C 1
ATOM 701 O O . ARG A 1 86 ? -22.818 0.294 20.222 1.00 92.00 86 ARG A O 1
ATOM 708 N N . SER A 1 87 ? -22.917 0.437 17.989 1.00 93.69 87 SER A N 1
ATOM 709 C CA . SER A 1 87 ? -24.137 -0.383 17.880 1.00 93.69 87 SER A CA 1
ATOM 710 C C . SER A 1 87 ? -23.880 -1.882 18.016 1.00 93.69 87 SER A C 1
ATOM 712 O O . SER A 1 87 ? -24.755 -2.602 18.487 1.00 93.69 87 SER A O 1
ATOM 714 N N . SER A 1 88 ? -22.702 -2.358 17.607 1.00 93.25 88 SER A N 1
ATOM 715 C CA . SER A 1 88 ? -22.347 -3.780 17.658 1.00 93.25 88 SER A CA 1
ATOM 716 C C . SER A 1 88 ? -21.505 -4.162 18.875 1.00 93.25 88 SER A C 1
ATOM 718 O O . SER A 1 88 ? -21.393 -5.350 19.171 1.00 93.25 88 SER A O 1
ATOM 720 N N . GLY A 1 89 ? -20.892 -3.185 19.556 1.00 90.44 89 GLY A N 1
ATOM 721 C CA . GLY A 1 89 ? -19.878 -3.428 20.584 1.00 90.44 89 GLY A CA 1
ATOM 722 C C . GLY A 1 89 ? -18.596 -4.058 20.027 1.00 90.44 89 GLY A C 1
ATOM 723 O O . GLY A 1 89 ? -17.864 -4.706 20.770 1.00 90.44 89 GLY A O 1
ATOM 724 N N . ARG A 1 90 ? -18.355 -3.950 18.711 1.00 92.19 90 ARG A N 1
ATOM 725 C CA . ARG A 1 90 ? -17.189 -4.522 18.025 1.00 92.19 90 ARG A CA 1
ATOM 726 C C . ARG A 1 90 ? -16.474 -3.446 17.213 1.00 92.19 90 ARG A C 1
ATOM 728 O O . ARG A 1 90 ? -17.153 -2.753 16.457 1.00 92.19 90 ARG A O 1
ATOM 735 N N . PRO A 1 91 ? -15.136 -3.373 17.245 1.00 94.38 91 PRO A N 1
ATOM 736 C CA . PRO A 1 91 ? -14.429 -2.321 16.531 1.00 94.38 91 PRO A CA 1
ATOM 737 C C . PRO A 1 91 ? -14.614 -2.410 15.006 1.00 94.38 91 PRO A C 1
ATOM 739 O O . PRO A 1 91 ? -14.682 -3.506 14.429 1.00 94.38 91 PRO A O 1
ATOM 742 N N . ALA A 1 92 ? -14.676 -1.253 14.346 1.00 96.81 92 ALA A N 1
ATOM 743 C CA . ALA A 1 92 ? -14.658 -1.146 12.888 1.00 96.81 92 ALA A CA 1
ATOM 744 C C . ALA A 1 92 ? -13.215 -1.178 12.356 1.00 96.81 92 ALA A C 1
ATOM 746 O O . ALA A 1 92 ? -12.264 -0.935 13.099 1.00 96.81 92 ALA A O 1
ATOM 747 N N . ARG A 1 93 ? -13.034 -1.467 11.061 1.00 97.81 93 ARG A N 1
ATOM 748 C CA . ARG A 1 93 ? -11.699 -1.610 10.451 1.00 97.81 93 ARG A CA 1
ATOM 749 C C . ARG A 1 93 ? -11.545 -0.778 9.187 1.00 97.81 93 ARG A C 1
ATOM 751 O O . ARG A 1 93 ? -12.381 -0.848 8.286 1.00 97.81 93 ARG A O 1
ATOM 758 N N . VAL A 1 94 ? -10.430 -0.069 9.079 1.00 98.44 94 VAL A N 1
ATOM 759 C CA . VAL A 1 94 ? -9.969 0.599 7.863 1.00 98.44 94 VAL A CA 1
ATOM 760 C C . VAL A 1 94 ? -8.665 -0.060 7.429 1.00 98.44 94 VAL A C 1
ATOM 762 O O . VAL A 1 94 ? -7.664 0.005 8.135 1.00 98.44 94 VAL A O 1
ATOM 765 N N . ILE A 1 95 ? -8.676 -0.718 6.273 1.00 98.62 95 ILE A N 1
ATOM 766 C CA . ILE A 1 95 ? -7.521 -1.443 5.741 1.00 98.62 95 ILE A CA 1
ATOM 767 C C . ILE A 1 95 ? -6.911 -0.630 4.601 1.00 98.62 95 ILE A C 1
ATOM 769 O O . ILE A 1 95 ? -7.538 -0.441 3.556 1.00 98.62 95 ILE A O 1
ATOM 773 N N . TRP A 1 96 ? -5.684 -0.164 4.807 1.00 98.44 96 TRP A N 1
ATOM 774 C CA . TRP A 1 96 ? -4.933 0.686 3.891 1.00 98.44 96 TRP A CA 1
ATOM 775 C C . TRP A 1 96 ? -4.042 -0.165 2.995 1.00 98.44 96 TRP A C 1
ATOM 777 O O . TRP A 1 96 ? -3.228 -0.953 3.482 1.00 98.44 96 TRP A O 1
ATOM 787 N N . MET A 1 97 ? -4.207 -0.027 1.677 1.00 97.38 97 MET A N 1
ATOM 788 C CA . MET A 1 97 ? -3.431 -0.801 0.715 1.00 97.38 97 MET A CA 1
ATOM 789 C C . MET A 1 97 ? -2.115 -0.114 0.358 1.00 97.38 97 MET A C 1
ATOM 791 O O . MET A 1 97 ? -2.069 0.856 -0.412 1.00 97.38 97 MET A O 1
ATOM 795 N N . SER A 1 98 ? -1.041 -0.698 0.867 1.00 95.25 98 SER A N 1
ATOM 796 C CA . SER A 1 98 ? 0.335 -0.300 0.635 1.00 95.25 98 SER A CA 1
ATOM 797 C C . SER A 1 98 ? 1.066 -1.194 -0.389 1.00 95.25 98 SER A C 1
ATOM 799 O O . SER A 1 98 ? 0.488 -2.085 -1.013 1.00 95.25 98 SER A O 1
ATOM 801 N N . SER A 1 99 ? 2.362 -0.953 -0.574 1.00 93.00 99 SER A N 1
ATOM 802 C CA . SER A 1 99 ? 3.308 -1.644 -1.442 1.00 93.00 99 SER A CA 1
ATOM 803 C C . SER A 1 99 ? 4.543 -2.071 -0.652 1.00 93.00 99 SER A C 1
ATOM 805 O O . SER A 1 99 ? 4.880 -1.455 0.350 1.00 93.00 99 SER A O 1
ATOM 807 N N . MET A 1 100 ? 5.263 -3.088 -1.128 1.00 90.44 100 MET A N 1
ATOM 808 C CA . MET A 1 100 ? 6.553 -3.465 -0.539 1.00 90.44 100 MET A CA 1
ATOM 809 C C . MET A 1 100 ? 7.625 -2.381 -0.695 1.00 90.44 100 MET A C 1
ATOM 811 O O . MET A 1 100 ? 8.513 -2.310 0.148 1.00 90.44 100 MET A O 1
ATOM 815 N N . ASP A 1 101 ? 7.493 -1.543 -1.726 1.00 88.56 101 ASP A N 1
ATOM 816 C CA . ASP A 1 101 ? 8.379 -0.415 -2.041 1.00 88.56 101 ASP A CA 1
ATOM 817 C C . ASP A 1 101 ? 7.967 0.906 -1.369 1.00 88.56 101 ASP A C 1
ATOM 819 O O . ASP A 1 101 ? 8.516 1.953 -1.694 1.00 88.56 101 ASP A O 1
ATOM 823 N N . ALA A 1 102 ? 6.994 0.899 -0.451 1.00 91.25 102 ALA A N 1
ATOM 824 C CA . ALA A 1 102 ? 6.687 2.084 0.347 1.00 91.25 102 ALA A CA 1
ATOM 825 C C . ALA A 1 102 ? 7.918 2.462 1.192 1.00 91.25 102 ALA A C 1
ATOM 827 O O . ALA A 1 102 ? 8.318 1.710 2.083 1.00 91.25 102 ALA A O 1
ATOM 828 N N . MET A 1 103 ? 8.553 3.592 0.865 1.00 86.19 103 MET A N 1
ATOM 829 C CA . MET A 1 103 ? 9.807 4.031 1.476 1.00 86.19 103 MET A CA 1
ATOM 830 C C . MET A 1 103 ? 9.839 5.551 1.698 1.00 86.19 103 MET A C 1
ATOM 832 O O . MET A 1 103 ? 9.440 6.300 0.803 1.00 86.19 103 MET A O 1
ATOM 836 N N . PRO A 1 104 ? 10.438 6.016 2.810 1.00 86.81 104 PRO A N 1
ATOM 837 C CA . PRO A 1 104 ? 10.541 7.436 3.141 1.00 86.81 104 PRO A CA 1
ATOM 838 C 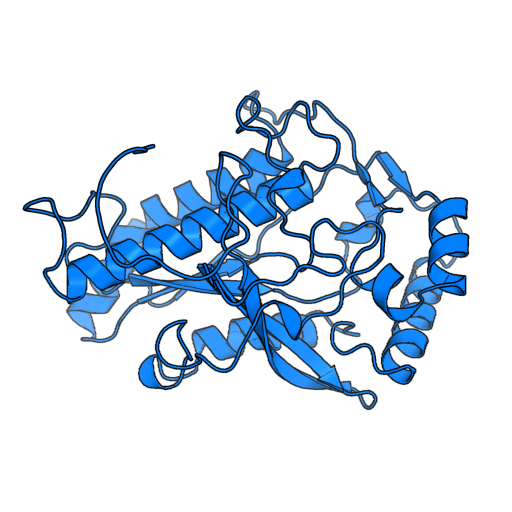C . PRO A 1 104 ? 11.437 8.219 2.180 1.00 86.81 104 PRO A C 1
ATOM 840 O O . PRO A 1 104 ? 11.202 9.392 1.935 1.00 86.81 104 PRO A O 1
ATOM 843 N N . SER A 1 105 ? 12.444 7.590 1.562 1.00 85.94 105 SER A N 1
ATOM 844 C CA . SER A 1 105 ? 13.331 8.283 0.610 1.00 85.94 105 SER A CA 1
ATOM 845 C C . SER A 1 105 ? 12.621 8.795 -0.647 1.00 85.94 105 SER A C 1
ATOM 847 O O . SER A 1 105 ? 13.234 9.496 -1.447 1.00 85.94 105 SER A O 1
ATOM 849 N N . PHE A 1 106 ? 11.366 8.401 -0.864 1.00 87.44 106 PHE A N 1
ATOM 850 C CA . PHE A 1 106 ? 10.556 8.834 -1.997 1.00 87.44 106 PHE A CA 1
ATOM 851 C C . PHE A 1 106 ? 9.564 9.950 -1.651 1.00 87.44 106 PHE A C 1
ATOM 853 O O . PHE A 1 106 ? 8.876 10.415 -2.561 1.00 87.44 106 PHE A O 1
ATOM 860 N N . ASP A 1 107 ? 9.517 10.371 -0.383 1.00 85.00 107 ASP A N 1
ATOM 861 C CA . ASP A 1 107 ? 8.643 11.410 0.163 1.00 85.00 107 ASP A CA 1
ATOM 862 C C . ASP A 1 107 ? 9.485 12.609 0.646 1.00 85.00 107 ASP A C 1
ATOM 864 O O . ASP A 1 107 ? 9.970 12.621 1.779 1.00 85.00 107 ASP A O 1
ATOM 868 N N . PRO A 1 108 ? 9.767 13.593 -0.228 1.00 83.31 108 PRO A N 1
ATOM 869 C CA . PRO A 1 108 ? 10.584 14.742 0.136 1.00 83.31 108 PRO A CA 1
ATOM 870 C C . PRO A 1 108 ? 9.807 15.672 1.071 1.00 83.31 108 PRO A C 1
ATOM 872 O O . PRO A 1 108 ? 8.659 16.015 0.790 1.00 83.31 108 PRO A O 1
ATOM 875 N N . ALA A 1 109 ? 10.467 16.179 2.115 1.00 85.25 109 ALA A N 1
ATOM 876 C CA . ALA A 1 109 ? 9.853 17.086 3.090 1.00 85.25 109 ALA A CA 1
ATOM 877 C C . ALA A 1 109 ? 9.227 18.353 2.458 1.00 85.25 109 ALA A C 1
ATOM 879 O O . ALA A 1 109 ? 8.267 18.905 2.988 1.00 85.25 109 ALA A O 1
ATOM 880 N N . ASP A 1 110 ? 9.735 18.813 1.308 1.00 90.69 110 ASP A N 1
ATOM 881 C CA . ASP A 1 110 ? 9.247 19.997 0.586 1.00 90.69 110 ASP A CA 1
ATOM 882 C C . ASP A 1 110 ? 8.338 19.670 -0.626 1.00 90.69 110 ASP A C 1
ATOM 884 O O . ASP A 1 110 ? 8.081 20.537 -1.474 1.00 90.69 110 ASP A O 1
ATOM 888 N N . ASP A 1 111 ? 7.864 18.425 -0.746 1.00 92.88 111 ASP A N 1
ATOM 889 C CA . ASP A 1 111 ? 7.041 17.940 -1.863 1.00 92.88 111 ASP A CA 1
ATOM 890 C C . ASP A 1 111 ? 5.971 16.941 -1.403 1.00 92.88 111 ASP A C 1
ATOM 892 O O . ASP A 1 111 ? 5.838 15.842 -1.934 1.00 92.88 111 ASP A O 1
ATOM 896 N N . TRP A 1 112 ? 5.143 17.349 -0.444 1.00 91.69 112 TRP A N 1
ATOM 897 C CA . TRP A 1 112 ? 4.076 16.506 0.108 1.00 91.69 112 TRP A CA 1
ATOM 898 C C . TRP A 1 112 ? 3.059 16.006 -0.938 1.00 91.69 112 TRP A C 1
ATOM 900 O O . TRP A 1 112 ? 2.446 14.963 -0.735 1.00 91.69 112 TRP A O 1
ATOM 910 N N . GLN A 1 113 ? 2.884 16.707 -2.071 1.00 96.38 113 GLN A N 1
ATOM 911 C CA . GLN A 1 113 ? 2.043 16.249 -3.193 1.00 96.38 113 GLN A CA 1
ATOM 912 C C . GLN A 1 113 ? 2.768 15.329 -4.185 1.00 96.38 113 GLN A C 1
ATOM 914 O O . GLN A 1 113 ? 2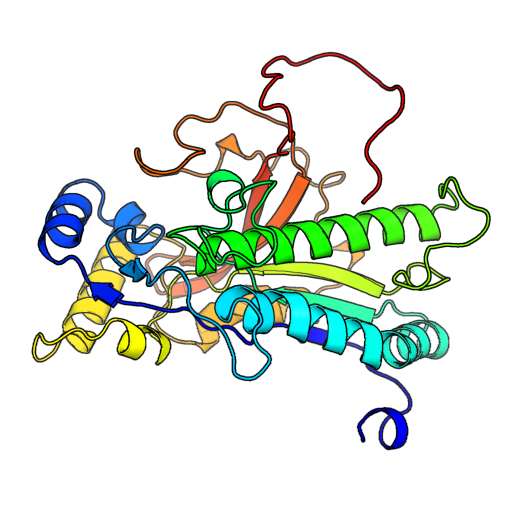.157 14.876 -5.157 1.00 96.38 113 GLN A O 1
ATOM 919 N N . LEU A 1 114 ? 4.054 15.052 -3.969 1.00 96.62 114 LEU A N 1
ATOM 920 C CA . LEU A 1 114 ? 4.858 14.124 -4.764 1.00 96.62 114 LEU A CA 1
ATOM 921 C C . LEU A 1 114 ? 4.911 14.505 -6.250 1.00 96.62 114 LEU A C 1
ATOM 923 O O . LEU A 1 114 ? 4.800 13.664 -7.148 1.00 96.62 114 LEU A O 1
ATOM 927 N N . THR A 1 115 ? 5.046 15.803 -6.510 1.00 96.12 115 THR A N 1
ATOM 928 C CA . THR A 1 115 ? 5.075 16.385 -7.857 1.00 96.12 115 THR A CA 1
ATOM 929 C C . THR A 1 115 ? 6.488 16.523 -8.413 1.00 96.12 115 THR A C 1
ATOM 931 O O . THR A 1 115 ? 6.663 16.521 -9.629 1.00 96.12 115 THR A O 1
ATOM 934 N N . LYS A 1 116 ? 7.502 16.612 -7.553 1.00 94.25 116 LYS A N 1
ATOM 935 C CA . LYS A 1 116 ? 8.917 16.780 -7.909 1.00 94.25 116 LYS A CA 1
ATOM 936 C C . LYS A 1 116 ? 9.683 15.455 -7.873 1.00 94.25 116 LYS A C 1
ATOM 938 O O . LYS A 1 116 ? 10.680 15.312 -8.578 1.00 94.25 116 LYS A O 1
ATOM 943 N N . THR A 1 117 ? 9.223 14.480 -7.090 1.00 92.69 117 THR A N 1
ATOM 944 C CA . THR A 1 117 ? 9.843 13.147 -7.013 1.00 92.69 117 THR A CA 1
ATOM 945 C C . THR A 1 117 ? 9.714 12.345 -8.321 1.00 92.69 117 THR A C 1
ATOM 947 O O . THR A 1 117 ? 8.759 12.481 -9.091 1.00 92.69 117 THR A O 1
ATOM 950 N N . GLN A 1 118 ? 10.683 11.462 -8.575 1.00 94.12 118 GLN A N 1
ATOM 951 C CA . GLN A 1 118 ? 10.620 10.447 -9.638 1.00 94.12 118 GLN A CA 1
ATOM 952 C C . GLN A 1 118 ? 9.945 9.145 -9.172 1.00 94.12 118 GLN A C 1
ATOM 954 O O . GLN A 1 118 ? 9.845 8.196 -9.944 1.00 94.12 118 GLN A O 1
ATOM 959 N N . HIS A 1 119 ? 9.468 9.104 -7.926 1.00 94.81 119 HIS A N 1
ATOM 960 C CA . HIS A 1 119 ? 8.922 7.916 -7.263 1.00 94.81 119 HIS A CA 1
ATOM 961 C C . HIS A 1 119 ? 7.580 8.227 -6.586 1.00 94.81 119 HIS A C 1
ATOM 963 O O . HIS A 1 119 ? 7.326 7.871 -5.438 1.00 94.81 119 HIS A O 1
ATOM 969 N N . SER A 1 120 ? 6.718 8.956 -7.301 1.00 96.00 120 SER A N 1
ATOM 970 C CA . SER A 1 120 ? 5.444 9.456 -6.769 1.00 96.00 120 SER A CA 1
ATOM 971 C C . SER A 1 120 ? 4.503 8.344 -6.293 1.00 96.00 120 SER A C 1
ATOM 973 O O . SER A 1 120 ? 3.749 8.540 -5.344 1.00 96.00 120 SER A O 1
ATOM 975 N N . TYR A 1 121 ? 4.547 7.164 -6.919 1.00 95.38 121 TYR A N 1
ATOM 976 C CA . TYR A 1 121 ? 3.767 6.009 -6.486 1.00 95.38 121 TYR A CA 1
ATOM 977 C C . TYR A 1 121 ? 4.263 5.464 -5.145 1.00 95.38 121 TYR A C 1
ATOM 979 O O . TYR A 1 121 ? 3.467 5.295 -4.224 1.00 95.38 121 TYR A O 1
ATOM 987 N N . GLU A 1 122 ? 5.562 5.195 -5.019 1.00 95.00 122 GLU A N 1
ATOM 988 C CA . GLU A 1 122 ? 6.153 4.630 -3.808 1.00 95.00 122 GLU A CA 1
ATOM 989 C C . GLU A 1 122 ? 6.065 5.609 -2.635 1.00 95.00 122 GLU A C 1
ATOM 991 O O . GLU A 1 122 ? 5.670 5.202 -1.541 1.00 95.00 122 GLU A O 1
ATOM 996 N N . GLY A 1 123 ? 6.330 6.899 -2.877 1.00 95.31 123 GLY A N 1
ATOM 997 C CA . GLY A 1 123 ? 6.138 7.961 -1.886 1.00 95.31 123 GLY A CA 1
ATOM 998 C C . GLY A 1 123 ? 4.685 8.048 -1.414 1.00 95.31 123 GLY A C 1
ATOM 999 O O . GLY A 1 123 ? 4.420 8.123 -0.219 1.00 95.31 123 GLY A O 1
ATOM 1000 N N . ALA A 1 124 ? 3.713 7.915 -2.324 1.00 96.94 124 ALA A N 1
ATOM 1001 C CA . ALA A 1 124 ? 2.298 7.947 -1.957 1.00 96.94 124 ALA A CA 1
ATOM 1002 C C . ALA A 1 124 ? 1.899 6.724 -1.119 1.00 96.94 124 ALA A C 1
ATOM 1004 O O . ALA A 1 124 ? 1.083 6.828 -0.203 1.00 96.94 124 ALA A O 1
ATOM 1005 N N . LYS A 1 125 ? 2.470 5.549 -1.409 1.00 96.19 125 LYS A N 1
ATOM 1006 C CA . LYS A 1 125 ? 2.253 4.352 -0.585 1.00 96.19 125 LYS A CA 1
ATOM 1007 C C . LYS A 1 125 ? 2.886 4.492 0.797 1.00 96.19 125 LYS A C 1
ATOM 1009 O O . LYS A 1 125 ? 2.246 4.088 1.762 1.00 96.19 125 LYS A O 1
ATOM 1014 N N . PHE A 1 126 ? 4.055 5.122 0.900 1.00 95.19 126 PHE A N 1
ATOM 1015 C CA . PHE A 1 126 ? 4.666 5.465 2.185 1.00 95.19 126 PHE A CA 1
ATOM 1016 C C . PHE A 1 126 ? 3.793 6.422 3.006 1.00 95.19 126 PHE A C 1
ATOM 1018 O O . PHE A 1 126 ? 3.446 6.101 4.137 1.00 95.19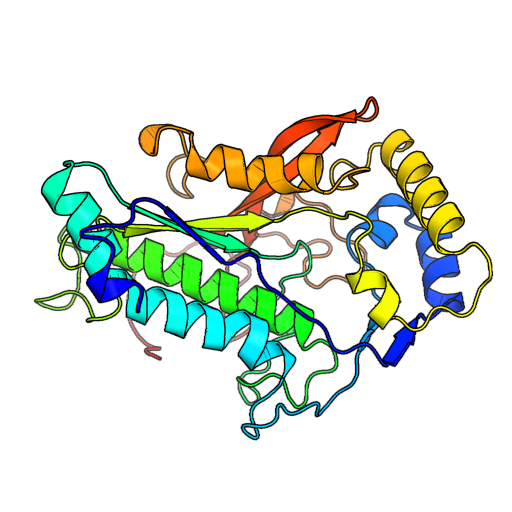 126 PHE A O 1
ATOM 1025 N N . GLN A 1 127 ? 3.336 7.535 2.426 1.00 95.88 127 GLN A N 1
ATOM 1026 C CA . GLN A 1 127 ? 2.448 8.472 3.125 1.00 95.88 127 GLN A CA 1
ATOM 1027 C C . GLN A 1 127 ? 1.148 7.805 3.605 1.00 95.88 127 GLN A C 1
ATOM 1029 O O . GLN A 1 127 ? 0.695 8.055 4.720 1.00 95.88 127 GLN A O 1
ATOM 1034 N N . ALA A 1 128 ? 0.554 6.920 2.796 1.00 96.50 128 ALA A N 1
ATOM 1035 C CA . ALA A 1 128 ? -0.628 6.160 3.200 1.00 96.50 128 ALA A CA 1
ATOM 1036 C C . ALA A 1 128 ? -0.347 5.198 4.373 1.00 96.50 128 ALA A C 1
ATOM 1038 O O . ALA A 1 128 ? -1.199 5.059 5.251 1.00 96.50 128 ALA A O 1
ATOM 1039 N N . GLU A 1 129 ? 0.827 4.554 4.413 1.00 95.38 129 GLU A N 1
ATOM 1040 C CA . GLU A 1 129 ? 1.259 3.750 5.569 1.00 95.38 129 GLU A CA 1
ATOM 1041 C C . GLU A 1 129 ? 1.440 4.602 6.820 1.00 95.38 129 GLU A C 1
ATOM 1043 O O . GLU A 1 129 ? 0.939 4.220 7.875 1.00 95.38 129 GLU A O 1
ATOM 1048 N N . SER A 1 130 ? 2.103 5.754 6.704 1.00 94.38 130 SER A N 1
ATOM 1049 C CA . SER A 1 130 ? 2.334 6.670 7.824 1.00 94.38 130 SER A CA 1
ATOM 1050 C C . SER A 1 130 ? 1.020 7.179 8.414 1.00 94.38 130 SER A C 1
ATOM 1052 O O . SER A 1 130 ? 0.834 7.128 9.627 1.00 94.38 130 SER A O 1
ATOM 1054 N N . ILE A 1 131 ? 0.062 7.572 7.564 1.00 95.75 131 ILE A N 1
ATOM 1055 C CA . ILE A 1 131 ? -1.288 7.964 7.998 1.00 95.75 131 ILE A CA 1
ATOM 1056 C C . ILE A 1 131 ? -1.986 6.806 8.716 1.00 95.75 131 ILE A C 1
ATOM 1058 O O . ILE A 1 131 ? -2.571 7.003 9.777 1.00 95.75 131 ILE A O 1
ATOM 1062 N N . ALA A 1 132 ? -1.942 5.593 8.159 1.00 96.69 132 ALA A N 1
ATOM 1063 C CA . ALA A 1 132 ? -2.576 4.432 8.777 1.00 96.69 132 ALA A CA 1
ATOM 1064 C C . ALA A 1 132 ? -1.965 4.098 10.147 1.00 96.69 132 ALA A C 1
ATOM 1066 O O . ALA A 1 132 ? -2.702 3.834 11.095 1.00 96.69 132 ALA A O 1
ATOM 1067 N N . ALA A 1 133 ? -0.633 4.128 10.246 1.00 94.75 133 ALA A N 1
ATOM 1068 C CA . ALA A 1 133 ? 0.094 3.864 11.480 1.00 94.75 133 ALA A CA 1
ATOM 1069 C C . ALA A 1 133 ? -0.225 4.906 12.560 1.00 94.75 133 ALA A C 1
ATOM 1071 O O . ALA A 1 133 ? -0.503 4.530 13.696 1.00 94.75 133 ALA A O 1
ATOM 1072 N N . GLU A 1 134 ? -0.249 6.191 12.202 1.00 93.81 134 GLU A N 1
ATOM 1073 C CA . GLU A 1 134 ? -0.533 7.259 13.160 1.00 93.81 134 GLU A CA 1
ATOM 1074 C C . GLU A 1 134 ? -2.000 7.262 13.609 1.00 93.81 134 GLU A C 1
ATOM 1076 O O . GLU A 1 134 ? -2.288 7.425 14.792 1.00 93.81 134 GLU A O 1
ATOM 1081 N N . LEU A 1 135 ? -2.945 6.991 12.702 1.00 95.25 135 LEU A N 1
ATOM 1082 C CA . LEU A 1 135 ? -4.356 6.850 13.071 1.00 95.25 135 LEU A CA 1
ATOM 1083 C C . LEU A 1 135 ? -4.588 5.671 14.032 1.00 95.25 135 LEU A C 1
ATOM 1085 O O . LEU A 1 135 ? -5.365 5.813 14.976 1.00 95.25 135 LEU A O 1
ATOM 1089 N N . GLU A 1 136 ? -3.903 4.535 13.843 1.00 94.94 136 GLU A N 1
ATOM 1090 C CA . GLU A 1 136 ? -3.967 3.424 14.807 1.00 94.94 136 GLU A CA 1
ATOM 1091 C C . GLU A 1 136 ? -3.314 3.798 16.138 1.00 94.94 136 GLU A C 1
ATOM 1093 O O . GLU A 1 136 ? -3.878 3.509 17.191 1.00 94.94 136 GLU A O 1
ATOM 1098 N N . HIS A 1 137 ? -2.158 4.464 16.111 1.00 91.62 137 HIS A N 1
ATOM 1099 C CA . HIS A 1 137 ? -1.451 4.887 17.317 1.00 91.62 137 HIS A CA 1
ATOM 1100 C C . HIS A 1 137 ? -2.302 5.831 18.175 1.00 91.62 137 HIS A C 1
ATOM 1102 O O . HIS A 1 137 ? -2.478 5.589 19.371 1.00 91.62 137 HIS A O 1
ATOM 1108 N N . LEU A 1 138 ? -2.908 6.852 17.568 1.00 92.06 138 LEU A N 1
ATOM 1109 C CA . LEU A 1 138 ? -3.820 7.759 18.264 1.00 92.06 138 LEU A CA 1
ATOM 1110 C C . LEU A 1 138 ? -5.101 7.048 18.722 1.00 92.06 138 LEU A C 1
ATOM 1112 O O . LEU A 1 138 ? -5.614 7.346 19.800 1.00 92.06 138 LEU A O 1
ATOM 1116 N N . GLY A 1 139 ? -5.604 6.086 17.942 1.00 92.50 139 GLY A N 1
ATOM 1117 C CA . GLY A 1 139 ? -6.727 5.234 18.335 1.00 92.50 139 GLY A CA 1
ATOM 1118 C C . GLY A 1 139 ? -6.424 4.395 19.581 1.00 92.50 139 GLY A C 1
ATOM 1119 O O . GLY A 1 139 ? -7.246 4.341 20.493 1.00 92.50 139 GLY A O 1
ATOM 1120 N N . ILE A 1 140 ? -5.226 3.804 19.666 1.00 90.88 140 ILE A N 1
ATOM 1121 C CA . ILE A 1 140 ? -4.737 3.094 20.860 1.00 90.88 140 ILE A CA 1
ATOM 1122 C C . ILE A 1 140 ? -4.690 4.047 22.057 1.00 90.88 140 ILE A C 1
ATOM 1124 O O . ILE A 1 140 ? -5.272 3.742 23.096 1.00 90.88 140 ILE A O 1
ATOM 1128 N N . GLN A 1 141 ? -4.069 5.221 21.903 1.00 90.19 141 GLN A N 1
ATOM 1129 C CA . GLN A 1 141 ? -3.986 6.209 22.983 1.00 90.19 141 GLN A CA 1
ATOM 1130 C C . GLN A 1 141 ? -5.372 6.654 23.468 1.00 90.19 141 GLN A C 1
ATOM 1132 O O . GLN A 1 141 ? -5.574 6.817 24.671 1.00 90.19 141 GLN A O 1
ATOM 1137 N N . ALA A 1 142 ? -6.333 6.821 22.553 1.00 88.81 142 ALA A N 1
ATOM 1138 C CA . ALA A 1 142 ? -7.714 7.158 22.887 1.00 88.81 142 ALA A CA 1
ATOM 1139 C C . ALA A 1 142 ? -8.386 6.061 23.726 1.00 88.81 142 ALA A C 1
ATOM 1141 O O . ALA A 1 142 ? -8.976 6.369 24.761 1.00 88.81 142 ALA A O 1
ATOM 1142 N N . ARG A 1 143 ? -8.244 4.788 23.326 1.00 88.12 143 ARG A N 1
ATOM 1143 C CA . ARG A 1 143 ? -8.798 3.629 24.055 1.00 88.12 143 ARG A CA 1
ATOM 1144 C C . ARG A 1 143 ? -8.194 3.470 25.448 1.00 88.12 143 ARG A C 1
ATOM 1146 O O . ARG A 1 143 ? -8.892 3.100 26.386 1.00 88.12 143 ARG A O 1
ATOM 1153 N N . GLU A 1 144 ? -6.902 3.750 25.585 1.00 89.12 144 GLU A N 1
ATOM 1154 C CA . GLU A 1 144 ? -6.181 3.635 26.856 1.00 89.12 144 GLU A CA 1
ATOM 1155 C C . GLU A 1 144 ? -6.350 4.860 27.771 1.00 89.12 144 GLU A C 1
ATOM 1157 O O . GLU A 1 144 ? -5.896 4.834 28.912 1.00 89.12 144 GLU A O 1
ATOM 1162 N N . GLY A 1 145 ? -6.991 5.935 27.297 1.00 83.81 145 GLY A N 1
ATOM 1163 C CA . GLY A 1 145 ? -7.110 7.191 28.047 1.00 83.81 145 GLY A CA 1
ATOM 1164 C C . GLY A 1 145 ? -5.788 7.958 28.182 1.00 83.81 145 GLY A C 1
ATOM 1165 O O . GLY A 1 145 ? -5.653 8.796 29.069 1.00 83.81 145 GLY A O 1
ATOM 1166 N N . ASN A 1 146 ? -4.822 7.681 27.302 1.00 82.81 146 ASN A N 1
ATOM 1167 C CA . ASN A 1 146 ? -3.456 8.214 27.324 1.00 82.81 146 ASN A CA 1
ATOM 1168 C C . ASN A 1 146 ? -3.257 9.432 26.401 1.00 82.81 146 ASN A C 1
ATOM 1170 O O . ASN A 1 146 ? -2.126 9.867 26.175 1.00 82.81 146 ASN A O 1
ATOM 1174 N N . LEU A 1 147 ? -4.334 9.988 25.841 1.00 77.31 147 LEU A N 1
ATOM 1175 C CA . LEU A 1 147 ? -4.250 11.185 25.007 1.00 77.31 147 LEU A CA 1
ATOM 1176 C C . LEU A 1 147 ? -3.780 12.390 25.826 1.00 77.31 147 LEU A C 1
ATOM 1178 O O . LEU A 1 147 ? -4.288 12.672 26.908 1.00 77.31 147 LEU A O 1
ATOM 1182 N N . GLN A 1 148 ? -2.849 13.157 25.258 1.00 71.00 148 GLN A N 1
ATOM 1183 C CA . GLN A 1 148 ? -2.380 14.412 25.858 1.00 71.00 148 GLN A CA 1
ATOM 1184 C C . GLN A 1 148 ? -3.475 15.494 25.877 1.00 71.00 148 GLN A C 1
ATOM 1186 O O . GLN A 1 148 ? -3.420 16.420 26.684 1.00 71.00 148 GLN A O 1
ATOM 1191 N N . SER A 1 149 ? -4.460 15.388 24.979 1.00 71.69 149 SER A N 1
ATOM 1192 C CA . SER A 1 149 ? -5.594 16.310 24.870 1.00 71.69 149 SER A CA 1
ATOM 1193 C C . SER A 1 149 ? -6.860 15.740 25.529 1.00 71.69 149 SER A C 1
ATOM 1195 O O . SER A 1 149 ? -7.052 14.526 25.501 1.00 71.69 149 SER A O 1
ATOM 1197 N N . PRO A 1 150 ? -7.772 16.592 26.050 1.00 69.62 150 PRO A N 1
ATOM 1198 C CA . PRO A 1 150 ? -9.004 16.149 26.722 1.00 69.62 150 PRO A CA 1
ATOM 1199 C C . PRO A 1 150 ? -9.960 15.354 25.822 1.00 69.62 150 PRO A C 1
ATOM 1201 O O . PRO A 1 150 ? -10.816 14.623 26.313 1.00 69.62 150 PRO A O 1
ATOM 1204 N N . SER A 1 151 ? -9.839 15.530 24.505 1.00 73.38 151 SER A N 1
ATOM 1205 C CA . SER A 1 151 ? -10.594 14.817 23.482 1.00 73.38 151 SER A CA 1
ATOM 1206 C C . SER A 1 151 ? -9.663 14.399 22.343 1.00 73.38 151 SER A C 1
ATOM 1208 O O . SER A 1 151 ? -8.771 15.180 21.991 1.00 73.38 151 SER A O 1
ATOM 1210 N N . PRO A 1 152 ? -9.880 13.221 21.731 1.00 80.44 152 PRO A N 1
ATOM 1211 C CA . PRO A 1 152 ? -9.162 12.836 20.524 1.00 80.44 152 PRO A CA 1
ATOM 1212 C C . PRO A 1 152 ? -9.364 13.874 19.414 1.00 80.44 152 PRO A C 1
ATOM 1214 O O . PRO A 1 152 ? -10.420 14.520 19.363 1.00 80.44 152 PRO A O 1
ATOM 1217 N N . PRO A 1 153 ? -8.384 14.022 18.505 1.00 85.69 153 PRO A N 1
ATOM 1218 C CA . PRO A 1 153 ? -8.584 14.774 17.277 1.00 85.69 153 PRO A CA 1
ATOM 1219 C C . PRO A 1 153 ? -9.813 14.263 16.523 1.00 85.69 153 PRO A C 1
ATOM 1221 O O . PRO A 1 153 ? -10.140 13.078 16.567 1.00 85.69 153 PRO A O 1
ATOM 1224 N N . ASP A 1 154 ? -10.481 15.142 15.783 1.00 89.12 154 ASP A N 1
ATOM 1225 C CA . ASP A 1 154 ? -11.736 14.817 15.102 1.00 89.12 154 ASP A CA 1
ATOM 1226 C C . ASP A 1 154 ? -11.593 13.709 14.038 1.00 89.12 154 ASP A C 1
ATOM 1228 O O . ASP A 1 154 ? -12.574 13.061 13.667 1.00 89.12 154 ASP A O 1
ATOM 1232 N N . PHE A 1 155 ? -10.376 13.480 13.540 1.00 88.12 155 PHE A N 1
ATOM 1233 C CA . PHE A 1 155 ? -9.987 12.415 12.613 1.00 88.12 155 PHE A CA 1
ATOM 1234 C C . PHE A 1 155 ? -9.692 11.070 13.268 1.00 88.12 155 PHE A C 1
ATOM 1236 O O . PHE A 1 155 ? -9.405 10.109 12.555 1.00 88.12 155 PHE A O 1
ATOM 1243 N N . VAL A 1 156 ? -9.839 10.974 14.585 1.00 88.44 156 VAL A N 1
ATOM 1244 C CA . VAL A 1 156 ? -9.811 9.729 15.353 1.00 88.44 156 VAL A CA 1
ATOM 1245 C C . VAL A 1 156 ? -11.214 9.491 15.913 1.00 88.44 156 VAL A C 1
ATOM 1247 O O . VAL A 1 156 ? -11.944 10.430 16.233 1.00 88.44 156 VAL A O 1
ATOM 1250 N N . SER A 1 157 ? -11.658 8.235 15.982 1.00 83.06 157 SER A N 1
ATOM 1251 C CA . SER A 1 157 ? -12.944 7.927 16.623 1.00 83.06 157 SER A CA 1
ATOM 1252 C C . SER A 1 157 ? -12.893 8.292 18.108 1.00 83.06 157 SER A C 1
ATOM 1254 O O . SER A 1 157 ? -11.878 8.060 18.757 1.00 83.06 157 SER A O 1
ATOM 1256 N N . THR A 1 158 ? -13.979 8.830 18.671 1.00 74.19 158 THR A N 1
ATOM 1257 C CA . THR A 1 158 ? -14.001 9.303 20.070 1.00 74.19 158 THR A CA 1
ATOM 1258 C C . THR A 1 158 ? -13.748 8.200 21.092 1.00 74.19 158 THR A C 1
ATOM 1260 O O . THR A 1 158 ? -13.249 8.468 22.175 1.00 74.19 158 THR A O 1
ATOM 1263 N N . ASP A 1 159 ? -14.118 6.974 20.741 1.00 76.75 159 ASP A N 1
ATOM 1264 C CA . ASP A 1 159 ? -13.892 5.748 21.505 1.00 76.75 159 ASP A CA 1
ATOM 1265 C C . ASP A 1 159 ? -12.598 5.024 21.089 1.00 76.75 159 ASP A C 1
ATOM 1267 O O . ASP A 1 159 ? -12.223 4.039 21.708 1.00 76.75 159 ASP A O 1
ATOM 1271 N N . GLY A 1 160 ? -11.911 5.494 20.041 1.00 82.12 160 GLY A N 1
ATOM 1272 C CA . GLY A 1 160 ? -10.773 4.808 19.435 1.00 82.12 160 GLY A CA 1
ATOM 1273 C C . GLY A 1 160 ? -11.126 3.459 18.795 1.00 82.12 160 GLY A C 1
ATOM 1274 O O . GLY A 1 160 ? -10.230 2.712 18.429 1.00 82.12 160 GLY A O 1
ATOM 1275 N N . GLU A 1 161 ? -12.404 3.130 18.594 1.00 91.12 161 GLU A N 1
ATOM 1276 C CA . GLU A 1 161 ? -12.860 1.799 18.148 1.00 91.12 161 GLU A CA 1
ATOM 1277 C C . GLU A 1 161 ? -12.841 1.611 16.618 1.00 91.12 161 GLU A C 1
ATOM 1279 O O . GLU A 1 161 ? -13.459 0.699 16.063 1.00 91.12 161 GLU A O 1
ATOM 1284 N N . VAL A 1 162 ? -12.141 2.489 15.900 1.00 95.50 162 VAL A N 1
ATOM 1285 C CA . VAL A 1 162 ? -11.875 2.342 14.467 1.00 95.50 162 VAL A CA 1
ATOM 1286 C C . VAL A 1 162 ? -10.400 2.000 14.313 1.00 95.50 162 VAL A C 1
ATOM 1288 O O . VAL A 1 162 ? -9.550 2.856 14.528 1.00 95.50 162 VAL A O 1
ATOM 1291 N N . HIS A 1 163 ? -10.104 0.752 13.954 1.00 96.12 163 HIS A N 1
ATOM 1292 C CA . HIS A 1 163 ? -8.730 0.290 13.778 1.00 96.12 163 HIS A CA 1
ATOM 1293 C C . HIS A 1 163 ? -8.221 0.545 12.367 1.00 96.12 163 HIS A C 1
ATOM 1295 O O . HIS A 1 163 ? -8.920 0.270 11.386 1.00 96.12 163 HIS A O 1
ATOM 1301 N N . HIS A 1 164 ? -6.974 0.990 12.264 1.00 97.44 164 HIS A N 1
ATOM 1302 C CA . HIS A 1 164 ? -6.288 1.253 11.008 1.00 97.44 164 HIS A CA 1
ATOM 1303 C C . HIS A 1 164 ? -5.205 0.192 10.784 1.00 97.44 164 HIS A C 1
ATOM 1305 O O . HIS A 1 164 ? -4.242 0.074 11.532 1.00 97.44 164 HIS A O 1
ATOM 1311 N N . LEU A 1 165 ? -5.381 -0.623 9.745 1.00 97.88 165 LEU A N 1
ATOM 1312 C CA . LEU A 1 165 ? -4.538 -1.786 9.463 1.00 97.88 165 LEU A CA 1
ATOM 1313 C C . LEU A 1 165 ? -3.865 -1.633 8.100 1.00 97.88 165 LEU A C 1
ATOM 1315 O O . LEU A 1 165 ? -4.476 -1.137 7.154 1.00 97.88 165 LEU A O 1
ATOM 1319 N N . ILE A 1 166 ? -2.624 -2.103 7.975 1.00 98.06 166 ILE A N 1
ATOM 1320 C CA . ILE A 1 166 ? -1.838 -1.977 6.743 1.00 98.06 166 ILE A CA 1
ATOM 1321 C C . ILE A 1 166 ? -1.769 -3.328 6.034 1.00 98.06 166 ILE A C 1
ATOM 1323 O O . ILE A 1 166 ? -1.283 -4.319 6.585 1.00 98.06 166 ILE A O 1
ATOM 1327 N N . SER A 1 167 ? -2.208 -3.352 4.776 1.00 97.69 167 SER A N 1
ATOM 1328 C CA . SER A 1 167 ? -2.145 -4.521 3.901 1.00 97.69 167 SER A CA 1
ATOM 1329 C C . SER A 1 167 ? -1.260 -4.248 2.687 1.00 97.69 167 SER A C 1
ATOM 1331 O O . SER A 1 167 ? -1.213 -3.131 2.188 1.00 97.69 167 SER A O 1
ATOM 1333 N N . SER A 1 168 ? -0.605 -5.276 2.153 1.00 95.94 168 SER A N 1
ATOM 1334 C CA . SER A 1 168 ? 0.127 -5.224 0.886 1.00 95.94 168 SER A CA 1
ATOM 1335 C C . SER A 1 168 ? -0.234 -6.427 0.011 1.00 95.94 168 SER A C 1
ATOM 1337 O O . SER A 1 168 ? -0.265 -7.555 0.512 1.00 95.94 168 SER A O 1
ATOM 1339 N N . PRO A 1 169 ? -0.488 -6.232 -1.293 1.00 95.06 169 PRO A N 1
ATOM 1340 C CA . PRO A 1 169 ? -0.974 -7.301 -2.157 1.00 95.06 169 PRO A CA 1
ATOM 1341 C C . PRO A 1 169 ? 0.148 -8.203 -2.691 1.00 95.06 169 PRO A C 1
ATOM 1343 O O . PRO A 1 169 ? -0.134 -9.148 -3.423 1.00 95.06 169 PRO A O 1
ATOM 1346 N N . GLY A 1 170 ? 1.413 -7.899 -2.381 1.00 93.12 170 GLY A N 1
ATOM 1347 C CA . GLY A 1 170 ? 2.553 -8.481 -3.082 1.00 93.12 170 GLY A CA 1
ATOM 1348 C C . GLY A 1 170 ? 2.605 -8.024 -4.545 1.00 93.12 170 GLY A C 1
ATOM 1349 O O . GLY A 1 170 ? 2.146 -6.939 -4.900 1.00 93.12 170 GLY A O 1
ATOM 1350 N N . VAL A 1 171 ? 3.179 -8.862 -5.400 1.00 93.12 171 VAL A N 1
ATOM 1351 C CA . VAL A 1 171 ? 3.329 -8.641 -6.838 1.00 93.12 171 VAL A CA 1
ATOM 1352 C C . VAL A 1 171 ? 2.361 -9.554 -7.564 1.00 93.12 171 VAL A C 1
ATOM 1354 O O . VAL A 1 171 ? 2.420 -10.776 -7.439 1.00 93.12 171 VAL A O 1
ATOM 1357 N N . VAL A 1 172 ? 1.482 -8.965 -8.361 1.00 91.56 172 VAL A N 1
ATOM 1358 C CA . VAL A 1 172 ? 0.490 -9.693 -9.146 1.00 91.56 172 VAL A CA 1
ATOM 1359 C C . VAL A 1 172 ? 0.329 -8.997 -10.495 1.00 91.56 172 VAL A C 1
ATOM 1361 O O . VAL A 1 172 ? 0.327 -7.763 -10.548 1.00 91.56 172 VAL A O 1
ATOM 1364 N N . PRO A 1 173 ? 0.222 -9.739 -11.609 1.00 85.62 173 PRO A N 1
ATOM 1365 C CA . PRO A 1 173 ? 0.003 -9.117 -12.902 1.00 85.62 173 PRO A CA 1
ATOM 1366 C C . PRO A 1 173 ? -1.411 -8.528 -12.934 1.00 85.62 173 PRO A C 1
ATOM 1368 O O . PRO A 1 173 ? -2.405 -9.248 -12.850 1.00 85.62 173 PRO A O 1
ATOM 1371 N N . THR A 1 174 ? -1.508 -7.205 -13.053 1.00 85.38 174 THR A N 1
ATOM 1372 C CA . THR A 1 174 ? -2.784 -6.483 -13.172 1.00 85.38 174 THR A CA 1
ATOM 1373 C C . THR A 1 174 ? -2.802 -5.613 -14.421 1.00 85.38 174 THR A C 1
ATOM 1375 O O . THR A 1 174 ? -1.788 -5.424 -15.100 1.00 85.38 174 THR A O 1
ATOM 1378 N N . ASN A 1 175 ? -3.955 -5.002 -14.698 1.00 85.56 175 ASN A N 1
ATOM 1379 C CA . ASN A 1 175 ? -4.059 -3.977 -15.732 1.00 85.56 175 ASN A CA 1
ATOM 1380 C C . ASN A 1 175 ? -3.160 -2.761 -15.458 1.00 85.56 175 ASN A C 1
ATOM 1382 O O . ASN A 1 175 ? -2.835 -2.049 -16.395 1.00 85.56 175 ASN A O 1
ATOM 1386 N N . MET A 1 176 ? -2.666 -2.549 -14.235 1.00 81.50 176 MET A N 1
ATOM 1387 C CA . MET A 1 176 ? -1.701 -1.483 -13.945 1.00 81.50 176 MET A CA 1
ATOM 1388 C C . MET A 1 176 ? -0.418 -1.616 -14.780 1.00 81.50 176 MET A C 1
ATOM 1390 O O . MET A 1 176 ? 0.173 -0.614 -15.167 1.00 81.50 176 MET A O 1
ATOM 1394 N N . MET A 1 177 ? -0.036 -2.838 -15.165 1.00 81.94 177 MET A N 1
ATOM 1395 C CA . MET A 1 177 ? 1.103 -3.067 -16.057 1.00 81.94 177 MET A CA 1
ATOM 1396 C C . MET A 1 177 ? 0.926 -2.459 -17.454 1.00 81.94 177 MET A C 1
ATOM 1398 O O . MET A 1 177 ? 1.918 -2.237 -18.143 1.00 81.94 177 MET A O 1
ATOM 1402 N N . THR A 1 178 ? -0.304 -2.196 -17.917 1.00 84.69 178 THR A N 1
ATOM 1403 C CA . THR A 1 178 ? -0.498 -1.536 -19.222 1.00 84.69 178 THR A CA 1
ATOM 1404 C C . THR A 1 178 ? -0.019 -0.093 -19.203 1.00 84.69 178 THR A C 1
ATOM 1406 O O . THR A 1 178 ? 0.340 0.438 -20.250 1.00 84.69 178 THR A O 1
ATOM 1409 N N . LEU A 1 179 ? 0.036 0.529 -18.022 1.00 85.25 179 LEU A N 1
ATOM 1410 C CA . LEU A 1 179 ? 0.530 1.892 -17.852 1.00 85.25 179 LEU A CA 1
ATOM 1411 C C . LEU A 1 179 ? 2.032 2.009 -18.167 1.00 85.25 179 LEU A C 1
ATOM 1413 O O . LEU A 1 179 ? 2.475 3.086 -18.545 1.00 85.25 179 LEU A O 1
ATOM 1417 N N . LEU A 1 180 ? 2.800 0.913 -18.082 1.00 86.25 180 LEU A N 1
ATOM 1418 C CA . LEU A 1 180 ? 4.240 0.887 -18.384 1.00 86.25 180 LEU A CA 1
ATOM 1419 C C . LEU A 1 180 ? 4.565 1.037 -19.880 1.00 86.25 180 LEU A C 1
ATOM 1421 O O . LEU A 1 180 ? 5.731 1.190 -20.239 1.00 86.25 180 LEU A O 1
ATOM 1425 N N . GLY A 1 181 ? 3.563 0.962 -20.765 1.00 84.56 181 GLY A N 1
ATOM 1426 C CA . GLY A 1 181 ? 3.766 1.154 -22.203 1.00 84.56 181 GLY A CA 1
ATOM 1427 C C . GLY A 1 181 ? 4.703 0.121 -22.841 1.00 84.56 181 GLY A C 1
ATOM 1428 O O . GLY A 1 181 ? 5.413 0.441 -23.795 1.00 84.56 181 GLY A O 1
ATOM 1429 N N . ILE A 1 182 ? 4.735 -1.109 -22.312 1.00 87.75 182 ILE A N 1
ATOM 1430 C CA . ILE A 1 182 ? 5.606 -2.181 -22.809 1.00 87.75 182 ILE A CA 1
ATOM 1431 C C . ILE A 1 182 ? 5.197 -2.552 -24.242 1.00 87.75 182 ILE A C 1
ATOM 1433 O O . ILE A 1 182 ? 4.072 -2.989 -24.481 1.00 87.75 182 ILE A O 1
ATOM 1437 N N . LYS A 1 183 ? 6.120 -2.386 -25.198 1.00 88.00 183 LYS A N 1
ATOM 1438 C CA . LYS A 1 183 ? 5.877 -2.603 -26.640 1.00 88.00 183 LYS A CA 1
ATOM 1439 C C . LYS A 1 183 ? 6.225 -4.015 -27.117 1.00 88.00 183 LYS A C 1
ATOM 1441 O O . LYS A 1 183 ? 5.958 -4.350 -28.266 1.00 88.00 183 LYS A O 1
ATOM 1446 N N . LEU A 1 184 ? 6.835 -4.833 -26.261 1.00 88.31 184 LEU A N 1
ATOM 1447 C CA . LEU A 1 184 ? 7.267 -6.182 -26.613 1.00 88.31 184 LEU A CA 1
ATOM 1448 C C . LEU A 1 184 ? 6.050 -7.115 -26.805 1.00 88.31 184 LEU A C 1
ATOM 1450 O O . LEU A 1 184 ? 5.262 -7.282 -25.867 1.00 88.31 184 LEU A O 1
ATOM 1454 N N . PRO A 1 185 ? 5.882 -7.759 -27.977 1.00 89.88 185 PRO A N 1
ATOM 1455 C CA . PRO A 1 185 ? 4.827 -8.747 -28.178 1.00 89.88 185 PRO A CA 1
ATOM 1456 C C . PRO A 1 185 ? 4.926 -9.881 -27.155 1.00 89.88 185 PRO A C 1
ATOM 1458 O O . PRO A 1 185 ? 6.008 -10.380 -26.862 1.00 89.88 185 PRO A O 1
ATOM 1461 N N . GLY A 1 186 ? 3.790 -10.283 -26.583 1.00 88.19 186 GLY A N 1
ATOM 1462 C CA . GLY A 1 186 ? 3.758 -11.363 -25.594 1.00 88.19 186 GLY A CA 1
ATOM 1463 C C . GLY A 1 186 ? 4.317 -11.004 -24.211 1.00 88.19 186 GLY A C 1
ATOM 1464 O O . GLY A 1 186 ? 4.449 -11.904 -23.382 1.00 88.19 186 GLY A O 1
ATOM 1465 N N . TYR A 1 187 ? 4.588 -9.724 -23.906 1.00 88.94 187 TYR A N 1
ATOM 1466 C CA . TYR A 1 187 ? 5.169 -9.326 -22.612 1.00 88.94 187 TYR A CA 1
ATOM 1467 C C . TYR A 1 187 ? 4.389 -9.850 -21.398 1.00 88.94 187 TYR A C 1
ATOM 1469 O O . TYR A 1 187 ? 4.996 -10.233 -20.410 1.00 88.94 187 TYR A O 1
ATOM 1477 N N . ARG A 1 188 ? 3.053 -9.941 -21.476 1.00 89.06 188 ARG A N 1
ATOM 1478 C CA . ARG A 1 188 ? 2.215 -10.490 -20.393 1.00 89.06 188 ARG A CA 1
ATOM 1479 C C . ARG A 1 188 ? 2.515 -11.964 -20.110 1.00 89.06 188 ARG A C 1
ATOM 1481 O O . ARG A 1 188 ? 2.609 -12.358 -18.949 1.00 89.06 188 ARG A O 1
ATOM 1488 N N . ALA A 1 189 ? 2.687 -12.767 -21.160 1.00 90.75 189 ALA A N 1
ATOM 1489 C CA . ALA A 1 189 ? 3.089 -14.163 -21.031 1.00 90.75 189 ALA A CA 1
ATOM 1490 C C . ALA A 1 189 ? 4.526 -14.266 -20.494 1.00 90.75 189 ALA A C 1
ATOM 1492 O O . ALA A 1 189 ? 4.776 -15.048 -19.581 1.00 90.75 189 ALA A O 1
ATOM 1493 N N . GLY A 1 190 ? 5.435 -13.411 -20.979 1.00 91.94 190 GLY A N 1
ATOM 1494 C CA . GLY A 1 190 ? 6.806 -13.312 -20.471 1.00 91.94 190 GLY A CA 1
ATOM 1495 C C . GLY A 1 190 ? 6.869 -12.968 -18.980 1.00 91.94 190 GLY A C 1
ATOM 1496 O O . GLY A 1 190 ? 7.512 -13.681 -18.216 1.00 91.94 190 GLY A O 1
ATOM 1497 N N . THR A 1 191 ? 6.145 -11.939 -18.530 1.00 91.12 191 THR A N 1
ATOM 1498 C CA . THR A 1 191 ? 6.060 -11.583 -17.105 1.00 91.12 191 THR A CA 1
ATOM 1499 C C . THR A 1 191 ? 5.471 -12.721 -16.285 1.00 91.12 191 THR A C 1
ATOM 1501 O O . THR A 1 191 ? 5.997 -13.034 -15.223 1.00 91.12 191 THR A O 1
ATOM 1504 N N . THR A 1 192 ? 4.426 -13.384 -16.787 1.00 91.44 192 THR A N 1
ATOM 1505 C CA . THR A 1 192 ? 3.840 -14.548 -16.110 1.00 91.44 192 THR A CA 1
ATOM 1506 C C . THR A 1 192 ? 4.881 -15.660 -15.947 1.00 91.44 192 THR A C 1
ATOM 1508 O O . THR A 1 192 ? 5.033 -16.195 -14.853 1.00 91.44 192 THR A O 1
ATOM 1511 N N . ALA A 1 193 ? 5.664 -15.963 -16.986 1.00 93.56 193 ALA A N 1
ATOM 1512 C CA . ALA A 1 193 ? 6.746 -16.944 -16.911 1.00 93.56 193 ALA A CA 1
ATOM 1513 C C . ALA A 1 193 ? 7.837 -16.542 -15.903 1.00 93.56 193 ALA A C 1
ATOM 1515 O O . ALA A 1 193 ? 8.244 -17.366 -15.085 1.00 93.56 193 ALA A O 1
ATOM 1516 N N . VAL A 1 194 ? 8.263 -15.273 -15.893 1.00 94.44 194 VAL A N 1
ATOM 1517 C CA . VAL A 1 194 ? 9.218 -14.752 -14.897 1.00 94.44 194 VAL A CA 1
ATOM 1518 C C . VAL A 1 194 ? 8.664 -14.890 -13.480 1.00 94.44 194 VAL A C 1
ATOM 1520 O O . VAL A 1 194 ? 9.378 -15.314 -12.571 1.00 94.44 194 VAL A O 1
ATOM 1523 N N . PHE A 1 195 ? 7.385 -14.588 -13.275 1.00 94.31 195 PHE A N 1
ATOM 1524 C CA . PHE A 1 195 ? 6.722 -14.751 -11.984 1.00 94.31 195 PHE A CA 1
ATOM 1525 C C . PHE A 1 195 ? 6.700 -16.218 -11.545 1.00 94.31 195 PHE A C 1
ATOM 1527 O O . PHE A 1 195 ? 6.980 -16.521 -10.386 1.00 94.31 195 PHE A O 1
ATOM 1534 N N . TRP A 1 196 ? 6.425 -17.150 -12.462 1.00 93.81 196 TRP A N 1
ATOM 1535 C CA . TRP A 1 196 ? 6.459 -18.582 -12.157 1.00 93.81 196 TRP A CA 1
ATOM 1536 C C . TRP A 1 196 ? 7.860 -19.032 -11.749 1.00 93.81 196 TRP A C 1
ATOM 1538 O O . TRP A 1 196 ? 8.017 -19.676 -10.712 1.00 93.81 196 TRP A O 1
ATOM 1548 N N . LEU A 1 197 ? 8.880 -18.642 -12.515 1.00 94.88 197 LEU A N 1
ATOM 1549 C CA . LEU A 1 197 ? 10.275 -18.978 -12.234 1.00 94.88 197 LEU A CA 1
ATOM 1550 C C . LEU A 1 197 ? 10.736 -18.405 -10.891 1.00 94.88 197 LEU A C 1
ATOM 1552 O O . LEU A 1 197 ? 11.277 -19.128 -10.059 1.00 94.88 197 LEU A O 1
ATOM 1556 N N . THR A 1 198 ? 10.478 -17.125 -10.635 1.00 94.38 198 THR A N 1
ATOM 1557 C CA . THR A 1 198 ? 10.866 -16.476 -9.372 1.00 94.38 198 THR A CA 1
ATOM 1558 C C . THR A 1 198 ? 10.145 -17.056 -8.161 1.00 94.38 198 THR A C 1
ATOM 1560 O O . THR A 1 198 ? 10.756 -17.187 -7.098 1.00 94.38 198 THR A O 1
ATOM 1563 N N . ARG A 1 199 ? 8.887 -17.488 -8.309 1.00 93.94 199 ARG A N 1
ATOM 1564 C CA . ARG A 1 199 ? 8.180 -18.232 -7.261 1.00 93.94 199 ARG A CA 1
ATOM 1565 C C . ARG A 1 199 ? 8.817 -19.600 -6.995 1.00 93.94 199 ARG A C 1
ATOM 1567 O O . ARG A 1 199 ? 9.012 -19.957 -5.835 1.00 93.94 199 ARG A O 1
ATOM 1574 N N . LEU A 1 200 ? 9.221 -20.338 -8.035 1.00 93.56 200 LEU A N 1
ATOM 1575 C CA . LEU A 1 200 ? 9.956 -21.606 -7.877 1.00 93.56 200 LEU A CA 1
ATOM 1576 C C . LEU A 1 200 ? 11.300 -21.409 -7.152 1.00 93.56 200 LEU A C 1
ATOM 1578 O O . LEU A 1 200 ? 11.662 -22.211 -6.283 1.00 93.56 200 LEU A O 1
ATOM 1582 N N . LEU A 1 201 ? 11.982 -20.290 -7.421 1.00 94.31 201 LEU A N 1
ATOM 1583 C CA . LEU A 1 201 ? 13.188 -19.847 -6.705 1.00 94.31 201 LEU A CA 1
ATOM 1584 C C . LEU A 1 201 ? 12.925 -19.420 -5.246 1.00 94.31 201 LEU A C 1
ATOM 1586 O O . LEU A 1 201 ? 13.860 -19.073 -4.529 1.00 94.31 201 LEU A O 1
ATOM 1590 N N . GLY A 1 202 ? 11.676 -19.484 -4.775 1.00 92.50 202 GLY A N 1
ATOM 1591 C CA . GLY A 1 202 ? 11.299 -19.229 -3.387 1.00 92.50 202 GLY A CA 1
ATOM 1592 C C . GLY A 1 202 ? 10.850 -17.798 -3.099 1.00 92.50 202 GLY A C 1
ATOM 1593 O O . GLY A 1 202 ? 10.727 -17.440 -1.926 1.00 92.50 202 GLY A O 1
ATOM 1594 N N . CYS A 1 203 ? 10.588 -16.974 -4.122 1.00 94.50 203 CYS A N 1
ATOM 1595 C CA . CYS A 1 203 ? 9.974 -15.668 -3.905 1.00 94.50 203 CYS A CA 1
ATOM 1596 C C . CYS A 1 203 ? 8.546 -15.836 -3.376 1.00 94.50 203 CYS A C 1
ATOM 1598 O O . CYS A 1 203 ? 7.675 -16.361 -4.067 1.00 94.50 203 CYS A O 1
ATOM 1600 N N . LYS A 1 204 ? 8.312 -15.363 -2.149 1.00 95.31 204 LYS A N 1
ATOM 1601 C CA . LYS A 1 204 ? 7.029 -15.519 -1.452 1.00 95.31 204 LYS A CA 1
ATOM 1602 C C . LYS A 1 204 ? 5.989 -14.474 -1.835 1.00 95.31 204 LYS A C 1
ATOM 1604 O O . LYS A 1 204 ? 4.829 -14.634 -1.493 1.00 95.31 204 LYS A O 1
ATOM 1609 N N . HIS A 1 205 ? 6.396 -13.397 -2.496 1.00 95.38 205 HIS A N 1
ATOM 1610 C CA . HIS A 1 205 ? 5.557 -12.219 -2.717 1.00 95.38 205 HIS A CA 1
ATOM 1611 C C . HIS A 1 205 ? 4.943 -12.166 -4.116 1.00 95.38 205 HIS A C 1
ATOM 1613 O O . HIS A 1 205 ? 4.324 -11.171 -4.465 1.00 95.38 205 HIS A O 1
ATOM 1619 N N . VAL A 1 206 ? 5.153 -13.193 -4.940 1.00 94.62 206 VAL A N 1
ATOM 1620 C CA . VAL A 1 206 ? 4.653 -13.242 -6.316 1.00 94.62 206 VAL A CA 1
ATOM 1621 C C . VAL A 1 206 ? 3.401 -14.109 -6.385 1.00 94.62 206 VAL A C 1
ATOM 1623 O O . VAL A 1 206 ? 3.409 -15.275 -5.983 1.00 94.62 206 VAL A O 1
ATOM 1626 N N . HIS A 1 207 ? 2.341 -13.551 -6.961 1.00 94.06 207 HIS A N 1
ATOM 1627 C CA . HIS A 1 207 ? 1.025 -14.165 -7.063 1.00 94.06 207 HIS A CA 1
ATOM 1628 C C . HIS A 1 207 ? 0.575 -14.295 -8.519 1.00 94.06 207 HIS A C 1
ATOM 1630 O O . HIS A 1 207 ? 0.835 -13.434 -9.357 1.00 94.06 207 HIS A O 1
ATOM 1636 N N . MET A 1 208 ? -0.150 -15.377 -8.808 1.00 90.69 208 MET A N 1
ATOM 1637 C CA . MET A 1 208 ? -0.654 -15.683 -10.157 1.00 90.69 208 MET A CA 1
ATOM 1638 C C . MET A 1 208 ? -2.086 -15.207 -10.393 1.00 90.69 208 MET A C 1
ATOM 1640 O O . MET A 1 208 ? -2.582 -15.280 -11.514 1.00 90.69 208 MET A O 1
ATOM 1644 N N . SER A 1 209 ? -2.763 -14.735 -9.348 1.00 91.12 209 SER A N 1
ATOM 1645 C CA . SER A 1 209 ? -4.130 -14.240 -9.428 1.00 91.12 209 SER A CA 1
ATOM 1646 C C . SER A 1 209 ? -4.320 -13.058 -8.480 1.00 91.12 209 SER A C 1
ATOM 1648 O O . SER A 1 209 ? -3.663 -12.960 -7.439 1.00 91.12 209 SER A O 1
ATOM 1650 N N . VAL A 1 210 ? -5.262 -12.178 -8.821 1.00 92.56 210 VAL A N 1
ATOM 1651 C CA . VAL A 1 210 ? -5.691 -11.080 -7.940 1.00 92.56 210 VAL A CA 1
ATOM 1652 C C . VAL A 1 210 ? -6.365 -11.585 -6.663 1.00 92.56 210 VAL A C 1
ATOM 1654 O O . VAL A 1 210 ? -6.368 -10.879 -5.663 1.00 92.56 210 VAL A O 1
ATOM 1657 N N . TYR A 1 211 ? -6.887 -12.815 -6.672 1.00 93.12 211 TYR A N 1
ATOM 1658 C CA . TYR A 1 211 ? -7.457 -13.449 -5.487 1.00 93.12 211 TYR A CA 1
ATOM 1659 C C . TYR A 1 211 ? -6.367 -13.763 -4.455 1.00 93.12 211 TYR A C 1
ATOM 1661 O O . TYR A 1 211 ? -6.483 -13.373 -3.297 1.00 93.12 211 TYR A O 1
ATOM 1669 N N . ASN A 1 212 ? -5.252 -14.357 -4.892 1.00 93.69 212 ASN A N 1
ATOM 1670 C CA . ASN A 1 212 ? -4.113 -14.664 -4.022 1.00 93.69 212 ASN A CA 1
ATOM 1671 C C . ASN A 1 212 ? -3.488 -13.382 -3.448 1.00 93.69 212 ASN A C 1
ATOM 1673 O O . ASN A 1 212 ? -3.069 -13.354 -2.295 1.00 93.69 212 ASN A O 1
ATOM 1677 N N . ALA A 1 213 ? -3.472 -12.304 -4.233 1.00 94.81 213 ALA A N 1
ATOM 1678 C CA . ALA A 1 213 ? -3.001 -10.999 -3.785 1.00 94.81 213 ALA A CA 1
ATOM 1679 C C . ALA A 1 213 ? -3.902 -10.363 -2.706 1.00 94.81 213 ALA A C 1
ATOM 1681 O O . ALA A 1 213 ? -3.428 -9.547 -1.919 1.00 94.81 213 ALA A O 1
ATOM 1682 N N . ALA A 1 214 ? -5.177 -10.755 -2.609 1.00 96.75 214 ALA A N 1
ATOM 1683 C CA . ALA A 1 214 ? -6.121 -10.227 -1.621 1.00 96.75 214 ALA A CA 1
ATOM 1684 C C . ALA A 1 214 ? -6.082 -10.957 -0.264 1.00 96.75 214 ALA A C 1
ATOM 1686 O O . ALA A 1 214 ? -6.744 -10.522 0.677 1.00 96.75 214 ALA A O 1
ATOM 1687 N N . VAL A 1 215 ? -5.317 -12.047 -0.136 1.00 97.56 215 VAL A N 1
ATOM 1688 C CA . VAL A 1 215 ? -5.328 -12.943 1.035 1.00 97.56 215 VAL A CA 1
ATOM 1689 C C . VAL A 1 215 ? -5.040 -12.211 2.342 1.00 97.56 215 VAL A C 1
ATOM 1691 O O . VAL A 1 215 ? -5.784 -12.385 3.304 1.00 97.56 215 VAL A O 1
ATOM 1694 N N . ALA A 1 216 ? -4.017 -11.355 2.390 1.00 97.88 216 ALA A N 1
ATOM 1695 C CA . ALA A 1 216 ? -3.717 -10.582 3.594 1.00 97.88 216 ALA A CA 1
ATOM 1696 C C . ALA A 1 216 ? -4.831 -9.588 3.949 1.00 97.88 216 ALA A C 1
ATOM 1698 O O . ALA A 1 216 ? -5.197 -9.463 5.114 1.00 97.88 216 ALA A O 1
ATOM 1699 N N . THR A 1 217 ? -5.424 -8.930 2.952 1.00 98.12 217 THR A N 1
ATOM 1700 C CA . THR A 1 217 ? -6.532 -7.987 3.159 1.00 98.12 217 THR A CA 1
ATOM 1701 C C . THR A 1 217 ? -7.776 -8.693 3.688 1.00 98.12 217 THR A C 1
ATOM 1703 O O . THR A 1 217 ? -8.393 -8.225 4.640 1.00 98.12 217 THR A O 1
ATOM 1706 N N . VAL A 1 218 ? -8.132 -9.841 3.104 1.00 97.88 218 VAL A N 1
ATOM 1707 C CA . VAL A 1 218 ? -9.267 -10.659 3.554 1.00 97.88 218 VAL A CA 1
ATOM 1708 C C . VAL A 1 218 ? -9.005 -11.212 4.952 1.00 97.88 218 VAL A C 1
ATOM 1710 O O . VAL A 1 218 ? -9.894 -11.172 5.797 1.00 97.88 218 VAL A O 1
ATOM 1713 N N . HIS A 1 219 ? -7.779 -11.660 5.231 1.00 97.94 219 HIS A N 1
ATOM 1714 C CA . HIS A 1 219 ? -7.386 -12.089 6.569 1.00 97.94 219 HIS A CA 1
ATOM 1715 C C . HIS A 1 219 ? -7.595 -10.968 7.595 1.00 97.94 219 HIS A C 1
ATOM 1717 O O . HIS A 1 219 ? -8.308 -11.175 8.573 1.00 97.94 219 HIS A O 1
ATOM 1723 N N . LEU A 1 220 ? -7.077 -9.764 7.330 1.00 97.88 220 LEU A N 1
ATOM 1724 C CA . LEU A 1 220 ? -7.266 -8.594 8.194 1.00 97.88 220 LEU A CA 1
ATOM 1725 C C . LEU A 1 220 ? -8.729 -8.162 8.334 1.00 97.88 220 LEU A C 1
ATOM 1727 O O . LEU A 1 220 ? -9.094 -7.581 9.353 1.00 97.88 220 LEU A O 1
ATOM 1731 N N . ALA A 1 221 ? -9.581 -8.438 7.348 1.00 97.75 221 ALA A N 1
ATOM 1732 C CA . ALA A 1 221 ? -11.011 -8.158 7.440 1.00 97.75 221 ALA A CA 1
ATOM 1733 C C . ALA A 1 221 ? -11.767 -9.173 8.316 1.00 97.75 221 ALA A C 1
ATOM 1735 O O . ALA A 1 221 ? -12.789 -8.829 8.894 1.00 97.75 221 ALA A O 1
ATOM 1736 N N . LEU A 1 222 ? -11.290 -10.416 8.430 1.00 97.00 222 LEU A N 1
ATOM 1737 C CA . LEU A 1 222 ? -12.063 -11.504 9.046 1.00 97.00 222 LEU A CA 1
ATOM 1738 C C . LEU A 1 222 ? -11.518 -11.986 10.392 1.00 97.00 222 LEU A C 1
ATOM 1740 O O . LEU A 1 222 ? -12.290 -12.423 11.244 1.00 97.00 222 LEU A O 1
ATOM 1744 N N . VAL A 1 223 ? -10.204 -11.922 10.601 1.00 96.94 223 VAL A N 1
ATOM 1745 C CA . VAL A 1 223 ? -9.557 -12.449 11.811 1.00 96.94 223 VAL A CA 1
ATOM 1746 C C . VAL A 1 223 ? -9.993 -11.663 13.061 1.00 96.94 223 VAL A C 1
ATOM 1748 O O . VAL A 1 223 ? -10.220 -10.455 12.958 1.00 96.94 223 VAL A O 1
ATOM 1751 N N . PRO A 1 224 ? -10.144 -12.276 14.249 1.00 95.38 224 PRO A N 1
ATOM 1752 C CA . PRO A 1 224 ? -10.342 -11.527 15.493 1.00 95.38 224 PRO A CA 1
ATOM 1753 C C . PRO A 1 224 ? -9.206 -10.519 15.729 1.00 95.38 224 PRO A C 1
ATOM 1755 O O . PRO A 1 224 ? -8.044 -10.855 15.514 1.00 95.38 224 PRO A O 1
ATOM 1758 N N . LEU A 1 225 ? -9.523 -9.294 16.167 1.00 93.25 225 LEU A N 1
ATOM 1759 C CA . LEU A 1 225 ? -8.520 -8.228 16.355 1.00 93.25 225 LEU A CA 1
ATOM 1760 C C . LEU A 1 225 ? -7.454 -8.609 17.390 1.00 93.25 225 LEU A C 1
ATOM 1762 O O . LEU A 1 225 ? -6.281 -8.342 17.181 1.00 93.25 225 LEU A O 1
ATOM 1766 N N . GLU A 1 226 ? -7.848 -9.320 18.446 1.00 92.06 226 GLU A N 1
ATOM 1767 C CA . GLU A 1 226 ? -6.952 -9.890 19.464 1.00 92.06 226 GLU A CA 1
ATOM 1768 C C . GLU A 1 226 ? -5.920 -10.885 18.908 1.00 92.06 226 GLU A C 1
ATOM 1770 O O . GLU A 1 226 ? -4.882 -11.115 19.521 1.00 92.06 226 GLU A O 1
ATOM 1775 N N . SER A 1 227 ? -6.197 -11.477 17.743 1.00 94.19 227 SER A N 1
ATOM 1776 C CA . SER A 1 227 ? -5.283 -12.390 17.053 1.00 94.19 227 SER A CA 1
ATOM 1777 C C . SER A 1 227 ? -4.399 -11.679 16.027 1.00 94.19 227 SER A C 1
ATOM 1779 O O . SER A 1 227 ? -3.540 -12.330 15.436 1.00 94.19 227 SER A O 1
ATOM 1781 N N . ILE A 1 228 ? -4.602 -10.377 15.784 1.00 95.00 228 ILE A N 1
ATOM 1782 C CA . ILE A 1 228 ? -3.743 -9.577 14.908 1.00 95.00 228 ILE A CA 1
ATOM 1783 C C . ILE A 1 228 ? -2.524 -9.143 15.719 1.00 95.00 228 ILE A C 1
ATOM 1785 O O . ILE A 1 228 ? -2.671 -8.403 16.694 1.00 95.00 228 ILE A O 1
ATOM 1789 N N . PRO A 1 229 ? -1.309 -9.563 15.334 1.00 94.00 229 PRO A N 1
ATOM 1790 C CA . PRO A 1 229 ? -0.127 -9.126 16.049 1.00 94.00 229 PRO A CA 1
ATOM 1791 C C . PRO A 1 229 ? 0.093 -7.618 15.893 1.00 94.00 229 PRO A C 1
ATOM 1793 O O . PRO A 1 229 ? -0.129 -7.051 14.822 1.00 94.00 229 PRO A O 1
ATOM 1796 N N . THR A 1 230 ? 0.556 -6.984 16.965 1.00 91.75 230 THR A N 1
ATOM 1797 C CA . THR A 1 230 ? 0.922 -5.567 17.029 1.00 91.75 230 THR A CA 1
ATOM 1798 C C . THR A 1 230 ? 2.422 -5.444 17.268 1.00 91.75 230 THR A C 1
ATOM 1800 O O . THR A 1 230 ? 3.095 -6.421 17.606 1.00 91.75 230 THR A O 1
ATOM 1803 N N . THR A 1 231 ? 2.967 -4.236 17.145 1.00 90.12 231 THR A N 1
ATOM 1804 C CA . THR A 1 231 ? 4.374 -3.958 17.480 1.00 90.12 231 THR A CA 1
ATOM 1805 C C . THR A 1 231 ? 4.716 -4.316 18.933 1.00 90.12 231 THR A C 1
ATOM 1807 O O . THR A 1 231 ? 5.854 -4.667 19.236 1.00 90.12 231 THR A O 1
ATOM 1810 N N . HIS A 1 232 ? 3.730 -4.299 19.837 1.00 87.94 232 HIS A N 1
ATOM 1811 C CA . HIS A 1 232 ? 3.912 -4.675 21.238 1.00 87.94 232 HIS A CA 1
ATOM 1812 C C . HIS A 1 232 ? 3.868 -6.186 21.480 1.00 87.94 232 HIS A C 1
ATOM 1814 O O . HIS A 1 232 ? 4.598 -6.663 22.358 1.00 87.94 232 HIS A O 1
ATOM 1820 N N . THR A 1 233 ? 3.027 -6.924 20.742 1.00 92.00 23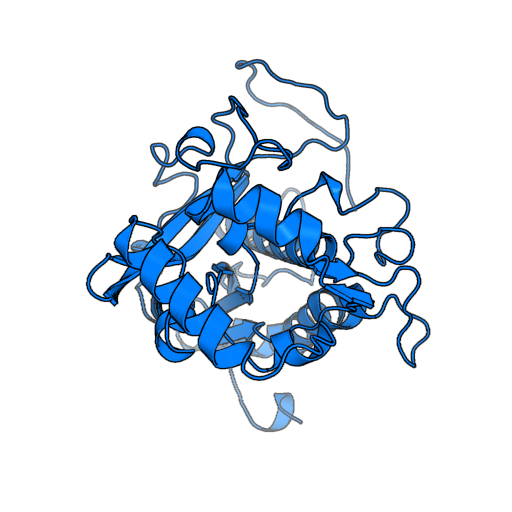3 THR A N 1
ATOM 1821 C CA . THR A 1 233 ? 2.837 -8.374 20.923 1.00 92.00 233 THR A CA 1
ATOM 1822 C C . THR A 1 233 ? 3.793 -9.220 20.082 1.00 92.00 233 THR A C 1
ATOM 1824 O O . THR A 1 233 ? 4.142 -10.316 20.509 1.00 92.00 233 THR A O 1
ATOM 1827 N N . ALA A 1 234 ? 4.279 -8.710 18.946 1.00 91.94 234 ALA A N 1
ATOM 1828 C CA . ALA A 1 234 ? 5.200 -9.401 18.037 1.00 91.94 234 ALA A CA 1
ATOM 1829 C C . ALA A 1 234 ? 6.594 -8.758 18.004 1.00 91.94 234 ALA A C 1
ATOM 1831 O O . ALA A 1 234 ? 7.076 -8.315 16.961 1.00 91.94 234 ALA A O 1
ATOM 1832 N N . ARG A 1 235 ? 7.247 -8.691 19.170 1.00 90.75 235 ARG A N 1
ATOM 1833 C CA . ARG A 1 235 ? 8.571 -8.053 19.339 1.00 90.75 235 ARG A CA 1
ATOM 1834 C C . ARG A 1 235 ? 9.707 -8.788 18.625 1.00 90.75 235 ARG A C 1
ATOM 1836 O O . ARG A 1 235 ? 10.781 -8.231 18.446 1.00 90.75 235 ARG A O 1
ATOM 1843 N N . ASP A 1 236 ? 9.478 -10.040 18.259 1.00 92.38 236 ASP A N 1
ATOM 1844 C CA . ASP A 1 236 ? 10.393 -10.882 17.502 1.00 92.38 236 ASP A CA 1
ATOM 1845 C C . ASP A 1 236 ? 10.341 -10.606 15.992 1.00 92.38 236 ASP A C 1
ATOM 1847 O O . ASP A 1 236 ? 11.228 -11.039 15.265 1.00 92.38 236 ASP A O 1
ATOM 1851 N N . ILE A 1 237 ? 9.345 -9.871 15.485 1.00 94.00 237 ILE A N 1
ATOM 1852 C CA . ILE A 1 237 ? 9.274 -9.509 14.067 1.00 94.00 237 ILE A CA 1
ATOM 1853 C C . ILE A 1 237 ? 10.062 -8.217 13.839 1.00 94.00 237 ILE A C 1
ATOM 1855 O O . ILE A 1 237 ? 9.555 -7.119 14.050 1.00 94.00 237 ILE A O 1
ATOM 1859 N N . LEU A 1 238 ? 11.299 -8.356 13.360 1.00 94.25 238 LEU A N 1
ATOM 1860 C CA . LEU A 1 238 ? 12.222 -7.236 13.177 1.00 94.25 238 LEU A CA 1
ATOM 1861 C C . LEU A 1 238 ? 12.361 -6.813 11.703 1.00 94.25 238 LEU A C 1
ATOM 1863 O O . LEU A 1 238 ? 12.235 -7.653 10.802 1.00 94.25 238 LEU A O 1
ATOM 1867 N N . PRO A 1 239 ? 12.676 -5.534 11.414 1.00 92.38 239 PRO A N 1
ATOM 1868 C CA . PRO A 1 239 ? 12.921 -5.057 10.050 1.00 92.38 239 PRO A CA 1
ATOM 1869 C C . PRO A 1 239 ? 14.063 -5.809 9.351 1.00 92.38 239 PRO A C 1
ATOM 1871 O O . PRO A 1 239 ? 13.994 -6.065 8.147 1.00 92.38 239 PRO A O 1
ATOM 1874 N N . THR A 1 240 ? 15.064 -6.250 10.120 1.00 90.94 240 THR A N 1
ATOM 1875 C CA . THR A 1 240 ? 16.216 -7.052 9.668 1.00 90.94 240 THR A CA 1
ATOM 1876 C C . THR A 1 240 ? 15.830 -8.415 9.082 1.00 90.94 240 THR A C 1
ATOM 1878 O O . THR A 1 240 ? 16.600 -9.003 8.321 1.00 90.94 240 THR A O 1
ATOM 1881 N N . HIS A 1 241 ? 14.625 -8.922 9.367 1.00 92.81 241 HIS A N 1
ATOM 1882 C CA . HIS A 1 241 ? 14.122 -10.175 8.793 1.00 92.81 241 HIS A CA 1
ATOM 1883 C C . HIS A 1 241 ? 13.749 -10.052 7.308 1.00 92.81 241 HIS A C 1
ATOM 1885 O O . HIS A 1 241 ? 13.603 -11.067 6.619 1.00 92.81 241 HIS A O 1
ATOM 1891 N N . THR A 1 242 ? 13.595 -8.827 6.798 1.00 90.81 242 THR A N 1
ATOM 1892 C CA . THR A 1 242 ? 13.251 -8.577 5.396 1.00 90.81 242 THR A CA 1
ATOM 1893 C C . THR A 1 242 ? 14.509 -8.304 4.581 1.00 90.81 242 THR A C 1
ATOM 1895 O O . THR A 1 242 ? 15.330 -7.460 4.927 1.00 90.81 242 THR A O 1
ATOM 1898 N N . LYS A 1 243 ? 14.662 -9.024 3.466 1.00 91.25 243 LYS A N 1
ATOM 1899 C CA . LYS A 1 243 ? 15.775 -8.821 2.535 1.00 91.25 243 LYS A CA 1
ATOM 1900 C C . LYS A 1 243 ? 15.399 -7.778 1.494 1.00 91.25 243 LYS A C 1
ATOM 1902 O O . LYS A 1 243 ? 14.372 -7.919 0.839 1.00 91.25 243 LYS A O 1
ATOM 1907 N N . TYR A 1 244 ? 16.288 -6.816 1.290 1.00 92.19 244 TYR A N 1
ATOM 1908 C CA . TYR A 1 244 ? 16.129 -5.739 0.320 1.00 92.19 244 TYR A CA 1
ATOM 1909 C C . TYR A 1 244 ? 17.277 -5.746 -0.701 1.00 92.19 244 TYR A C 1
ATOM 1911 O O . TYR A 1 244 ? 18.408 -6.102 -0.340 1.00 92.19 244 TYR A O 1
ATOM 1919 N N . PRO A 1 245 ? 17.031 -5.376 -1.971 1.00 93.81 245 PRO A N 1
ATOM 1920 C CA . PRO A 1 245 ? 18.082 -5.311 -2.981 1.00 93.81 245 PRO A CA 1
ATOM 1921 C C . PRO A 1 245 ? 19.052 -4.151 -2.734 1.00 93.81 245 PRO A C 1
ATOM 1923 O O . PRO A 1 245 ? 18.688 -3.205 -2.044 1.00 93.81 245 PRO A O 1
ATOM 1926 N N . PRO A 1 246 ? 20.250 -4.165 -3.350 1.00 94.44 246 PRO A N 1
ATOM 1927 C CA . PRO A 1 246 ? 21.272 -3.135 -3.137 1.00 94.44 246 PRO A CA 1
ATOM 1928 C C . PRO A 1 246 ? 20.852 -1.691 -3.440 1.00 94.44 246 PRO A C 1
ATOM 1930 O O . PRO A 1 246 ? 21.501 -0.764 -2.973 1.00 94.44 246 PRO A O 1
ATOM 1933 N N . TRP A 1 247 ? 19.803 -1.487 -4.241 1.00 92.19 247 TRP A N 1
ATOM 1934 C CA . TRP A 1 247 ? 19.277 -0.160 -4.590 1.00 92.19 247 TRP A CA 1
ATOM 1935 C C . TRP A 1 247 ? 18.165 0.337 -3.661 1.00 92.19 247 TRP A C 1
ATOM 1937 O O . TRP A 1 247 ? 17.655 1.435 -3.858 1.00 92.19 247 TRP A O 1
ATOM 1947 N N . HIS A 1 248 ? 17.745 -0.469 -2.691 1.00 92.06 248 HIS A N 1
ATOM 1948 C CA . HIS A 1 248 ? 16.677 -0.120 -1.766 1.00 92.06 248 HIS A CA 1
ATOM 1949 C C . HIS A 1 248 ? 17.261 0.532 -0.508 1.00 92.06 248 HIS A C 1
ATOM 1951 O O . HIS A 1 248 ? 18.286 0.078 -0.002 1.00 92.06 248 HIS A O 1
ATOM 1957 N N . LEU A 1 249 ? 16.589 1.551 0.040 1.00 88.75 249 LEU A N 1
ATOM 1958 C CA . LEU A 1 249 ? 17.080 2.312 1.201 1.00 88.75 249 LEU A CA 1
ATOM 1959 C C . LEU A 1 249 ? 17.404 1.410 2.400 1.00 88.75 249 LEU A C 1
ATOM 1961 O O . LEU A 1 249 ? 18.414 1.583 3.069 1.00 88.75 249 LEU A O 1
ATOM 1965 N N . TYR A 1 250 ? 16.550 0.420 2.651 1.00 89.19 250 TYR A N 1
ATOM 1966 C CA . TYR A 1 250 ? 16.721 -0.535 3.749 1.00 89.19 250 TYR A CA 1
ATOM 1967 C C . TYR A 1 250 ? 17.720 -1.674 3.471 1.00 89.19 250 TYR A C 1
ATOM 1969 O O . TYR A 1 250 ? 17.775 -2.645 4.229 1.00 89.19 250 TYR A O 1
ATOM 1977 N N . HIS A 1 251 ? 18.516 -1.598 2.401 1.00 90.31 251 HIS A N 1
ATOM 1978 C CA . HIS A 1 251 ? 19.570 -2.579 2.159 1.00 90.31 251 HIS A CA 1
ATOM 1979 C C . HIS A 1 251 ? 20.595 -2.566 3.300 1.00 90.31 251 HIS A C 1
ATOM 1981 O O . HIS A 1 251 ? 21.197 -1.540 3.596 1.00 90.31 251 HIS A O 1
ATOM 1987 N N . ASN A 1 252 ? 20.795 -3.722 3.937 1.00 88.75 252 ASN A N 1
ATOM 1988 C CA . ASN A 1 252 ? 21.649 -3.894 5.120 1.00 88.75 252 ASN A CA 1
ATOM 1989 C C . ASN A 1 252 ? 21.271 -3.016 6.327 1.00 88.75 252 ASN A C 1
ATOM 1991 O O . ASN A 1 252 ? 22.096 -2.849 7.225 1.00 88.75 252 ASN A O 1
ATOM 1995 N N . LEU A 1 253 ? 20.039 -2.495 6.389 1.00 87.12 253 LEU A N 1
ATOM 1996 C CA . LEU A 1 253 ? 19.560 -1.737 7.542 1.00 87.12 253 LEU A CA 1
ATOM 1997 C C . LEU A 1 253 ? 19.638 -2.594 8.813 1.00 87.12 253 LEU A C 1
ATOM 1999 O O . LEU A 1 253 ? 19.098 -3.698 8.854 1.00 87.12 253 LEU A O 1
ATOM 2003 N N . GLN A 1 254 ? 20.292 -2.066 9.847 1.00 88.25 254 GLN A N 1
ATOM 2004 C CA . GLN A 1 254 ? 20.372 -2.675 11.174 1.00 88.25 254 GLN A CA 1
ATOM 2005 C C . GLN A 1 254 ? 19.558 -1.821 12.146 1.00 88.25 254 GLN A C 1
ATOM 2007 O O . GLN A 1 254 ? 20.049 -0.826 12.676 1.00 88.25 254 GLN A O 1
ATOM 2012 N N . THR A 1 255 ? 18.288 -2.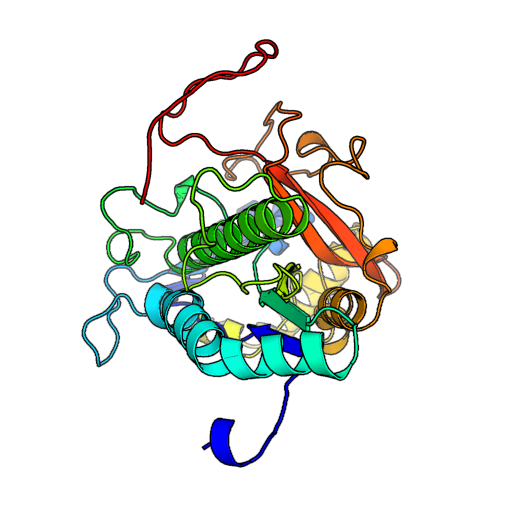171 12.326 1.00 88.56 255 THR A N 1
ATOM 2013 C CA . THR A 1 255 ? 17.419 -1.548 13.326 1.00 88.56 255 THR A CA 1
ATOM 2014 C C . THR A 1 255 ? 16.411 -2.559 13.837 1.00 88.56 255 THR A C 1
ATOM 2016 O O . THR A 1 255 ? 15.868 -3.344 13.058 1.00 88.56 255 THR A O 1
ATOM 2019 N N . ASP A 1 256 ? 16.135 -2.476 15.132 1.00 88.69 256 ASP A N 1
ATOM 2020 C CA . ASP A 1 256 ? 15.070 -3.229 15.793 1.00 88.69 256 ASP A CA 1
ATOM 2021 C C . ASP A 1 256 ? 13.834 -2.347 16.034 1.00 88.69 256 ASP A C 1
ATOM 2023 O O . ASP A 1 256 ? 12.814 -2.814 16.534 1.00 88.69 256 ASP A O 1
ATOM 2027 N N . ALA A 1 257 ? 13.906 -1.058 15.678 1.00 90.56 257 ALA A N 1
ATOM 2028 C CA . ALA A 1 257 ? 12.803 -0.125 15.843 1.00 90.56 257 ALA A CA 1
ATOM 2029 C C . ALA A 1 257 ? 11.732 -0.368 14.770 1.00 90.56 257 ALA A C 1
ATOM 2031 O O . ALA A 1 257 ? 11.987 -0.201 13.573 1.00 90.56 257 ALA A O 1
ATOM 2032 N N . VAL A 1 258 ? 10.524 -0.718 15.213 1.00 92.00 258 VAL A N 1
ATOM 2033 C CA . VAL A 1 258 ? 9.366 -1.002 14.356 1.00 92.00 258 VAL A CA 1
ATOM 2034 C C . VAL A 1 258 ? 8.324 0.097 14.514 1.00 92.00 258 VAL A C 1
ATOM 2036 O O . VAL A 1 258 ? 7.815 0.307 15.611 1.00 92.00 258 VAL A O 1
ATOM 2039 N N . GLN A 1 259 ? 7.987 0.771 13.414 1.00 90.62 259 GLN A N 1
ATOM 2040 C CA . GLN A 1 259 ? 6.916 1.769 13.380 1.00 90.62 259 GLN A CA 1
ATOM 2041 C C . GLN A 1 259 ? 5.547 1.099 13.333 1.00 90.62 259 GLN A C 1
ATOM 2043 O O . GLN A 1 259 ? 4.639 1.456 14.074 1.00 90.62 259 GLN A O 1
ATOM 2048 N N . SER A 1 260 ? 5.395 0.121 12.440 1.00 92.81 260 SER A N 1
ATOM 2049 C CA . SER A 1 260 ? 4.140 -0.592 12.234 1.00 92.81 260 SER A CA 1
ATOM 2050 C C . SER A 1 260 ? 4.385 -1.971 11.623 1.00 92.81 260 SER A C 1
ATOM 2052 O O . SER A 1 260 ? 5.487 -2.294 11.169 1.00 92.81 260 SER A O 1
ATOM 2054 N N . LEU A 1 261 ? 3.343 -2.799 11.609 1.00 95.62 261 LEU A N 1
ATOM 2055 C CA . LEU A 1 261 ? 3.347 -4.114 10.982 1.00 95.62 261 LEU A CA 1
ATOM 2056 C C . LEU A 1 261 ? 2.495 -4.090 9.715 1.00 95.62 261 LEU A C 1
ATOM 2058 O O . LEU A 1 261 ? 1.308 -3.767 9.736 1.00 95.62 261 LEU A O 1
ATOM 2062 N N . ARG A 1 262 ? 3.107 -4.491 8.603 1.00 96.38 262 ARG A N 1
ATOM 2063 C CA . ARG A 1 262 ? 2.451 -4.621 7.305 1.00 96.38 262 ARG A CA 1
ATOM 2064 C C . ARG A 1 262 ? 2.120 -6.074 7.018 1.00 96.38 262 ARG A C 1
ATOM 2066 O O . ARG A 1 262 ? 3.017 -6.919 6.961 1.00 96.38 262 ARG A O 1
ATOM 2073 N N . PHE A 1 263 ? 0.849 -6.349 6.748 1.00 97.44 263 PHE A N 1
ATOM 2074 C CA . PHE A 1 263 ? 0.392 -7.678 6.364 1.00 97.44 263 PHE A CA 1
ATOM 2075 C C . PHE A 1 263 ? 0.457 -7.823 4.848 1.00 97.44 263 PHE A C 1
ATOM 2077 O O . PHE A 1 263 ? -0.289 -7.187 4.112 1.00 97.44 263 PHE A O 1
ATOM 2084 N N . GLY A 1 264 ? 1.378 -8.646 4.366 1.00 96.94 264 GLY A N 1
ATOM 2085 C CA . GLY A 1 264 ? 1.554 -8.933 2.950 1.00 96.94 264 GLY A CA 1
ATOM 2086 C C . GLY A 1 264 ? 0.931 -10.267 2.569 1.00 96.94 264 GLY A C 1
ATOM 2087 O O . GLY A 1 264 ? 1.104 -11.255 3.284 1.00 96.94 264 GLY A O 1
ATOM 2088 N N . SER A 1 265 ? 0.263 -10.333 1.422 1.00 97.50 265 SER A N 1
ATOM 2089 C CA . SER A 1 265 ? -0.086 -11.621 0.824 1.00 97.50 265 SER A CA 1
ATOM 2090 C C . SER A 1 265 ? 1.200 -12.377 0.478 1.00 97.50 265 SER A C 1
ATOM 2092 O O . SER A 1 265 ? 2.166 -11.794 -0.026 1.00 97.50 265 SER A O 1
ATOM 2094 N N . ARG A 1 266 ? 1.253 -13.671 0.811 1.00 96.50 266 ARG A N 1
ATOM 2095 C CA . ARG A 1 266 ? 2.377 -14.553 0.488 1.00 96.50 266 ARG A CA 1
ATOM 2096 C C . ARG A 1 266 ? 1.886 -15.849 -0.142 1.00 96.50 266 ARG A C 1
ATOM 2098 O O . ARG A 1 266 ? 0.754 -16.272 0.071 1.00 96.50 266 ARG A O 1
ATOM 2105 N N . SER A 1 267 ? 2.739 -16.460 -0.948 1.00 95.19 267 SER A N 1
ATOM 2106 C CA . SER A 1 267 ? 2.524 -17.782 -1.520 1.00 95.19 267 SER A CA 1
ATOM 2107 C C . SER A 1 267 ? 3.809 -18.587 -1.423 1.00 95.19 267 SER A C 1
ATOM 2109 O O . SER A 1 267 ? 4.897 -18.062 -1.661 1.00 95.19 267 SER A O 1
ATOM 2111 N N . ASP A 1 268 ? 3.703 -19.863 -1.072 1.00 94.19 268 ASP A N 1
ATOM 2112 C CA . ASP A 1 268 ? 4.849 -20.759 -1.168 1.00 94.19 268 ASP A CA 1
ATOM 2113 C C . ASP A 1 268 ? 5.173 -21.097 -2.639 1.00 94.19 268 ASP A C 1
ATOM 2115 O O . ASP A 1 268 ? 4.510 -20.652 -3.584 1.00 94.19 268 ASP A O 1
ATOM 2119 N N . ARG A 1 269 ? 6.215 -21.907 -2.851 1.00 93.75 269 ARG A N 1
ATOM 2120 C CA . ARG A 1 269 ? 6.641 -22.312 -4.201 1.00 93.75 269 ARG A CA 1
ATOM 2121 C C . ARG A 1 269 ? 5.592 -23.116 -4.974 1.00 93.75 269 ARG A C 1
ATOM 2123 O O . ARG A 1 269 ? 5.653 -23.151 -6.201 1.00 93.75 269 ARG A O 1
ATOM 2130 N N . TRP A 1 270 ? 4.662 -23.751 -4.267 1.00 90.94 270 TRP A N 1
ATOM 2131 C CA . TRP A 1 270 ? 3.593 -24.578 -4.822 1.00 90.94 270 TRP A CA 1
ATOM 2132 C C . TRP A 1 270 ? 2.317 -23.775 -5.067 1.00 90.94 270 TRP A C 1
ATOM 2134 O O . TRP A 1 270 ? 1.403 -24.251 -5.733 1.00 90.94 270 TRP A O 1
ATOM 2144 N N . GLY A 1 271 ? 2.296 -22.523 -4.610 1.00 87.94 271 GLY A N 1
ATOM 2145 C CA . GLY A 1 271 ? 1.177 -21.616 -4.764 1.00 87.94 271 GLY A CA 1
ATOM 2146 C C . GLY A 1 271 ? 0.210 -21.621 -3.591 1.00 87.94 271 GLY A C 1
ATOM 2147 O O . GLY A 1 271 ? -0.797 -20.940 -3.719 1.00 87.94 271 GLY A O 1
ATOM 2148 N N . ASN A 1 272 ? 0.521 -22.298 -2.478 1.00 94.00 272 ASN A N 1
ATOM 2149 C CA . ASN A 1 272 ? -0.295 -22.229 -1.269 1.00 94.00 272 ASN A CA 1
ATOM 2150 C C . ASN A 1 272 ? -0.177 -20.831 -0.659 1.00 94.00 272 ASN A C 1
ATOM 2152 O O . ASN A 1 272 ? 0.920 -20.389 -0.295 1.00 94.00 272 ASN A O 1
ATOM 2156 N N . GLU A 1 273 ? -1.295 -20.121 -0.583 1.00 94.88 273 GLU A N 1
ATOM 2157 C CA . GLU A 1 273 ? -1.376 -18.765 -0.062 1.00 94.88 273 GLU A CA 1
ATOM 2158 C C . GLU A 1 273 ? -1.501 -18.682 1.462 1.00 94.88 273 GLU A C 1
ATOM 2160 O O . GLU A 1 273 ? -2.113 -19.522 2.116 1.00 94.88 273 GLU A O 1
ATOM 2165 N N . TYR A 1 274 ? -0.923 -17.628 2.034 1.00 96.56 274 TYR A N 1
ATOM 2166 C CA . TYR A 1 274 ? -1.033 -17.314 3.454 1.00 96.56 274 TYR A CA 1
ATOM 2167 C C . TYR A 1 274 ? -0.730 -15.827 3.709 1.00 96.56 274 TYR A C 1
ATOM 2169 O O . TYR A 1 274 ? 0.024 -15.208 2.949 1.00 96.56 274 TYR A O 1
ATOM 2177 N N . PRO A 1 275 ? -1.290 -15.218 4.768 1.00 96.69 275 PRO A N 1
ATOM 2178 C CA . PRO A 1 275 ? -0.888 -13.885 5.197 1.00 96.69 275 PRO A CA 1
ATOM 2179 C C . PRO A 1 275 ? 0.513 -13.938 5.821 1.00 96.69 275 PRO A C 1
ATOM 2181 O O . PRO A 1 275 ? 0.831 -14.817 6.620 1.00 96.69 275 PRO A O 1
ATOM 2184 N N . GLY A 1 276 ? 1.372 -12.992 5.463 1.00 96.06 276 GLY A N 1
ATOM 2185 C CA . GLY A 1 276 ? 2.674 -12.792 6.085 1.00 96.06 276 GLY A CA 1
ATOM 2186 C C . GLY A 1 276 ? 2.784 -11.415 6.717 1.00 96.06 276 GLY A C 1
ATOM 2187 O O . GLY A 1 276 ? 2.091 -10.492 6.313 1.00 96.06 276 GLY A O 1
ATOM 2188 N N . ILE A 1 277 ? 3.697 -11.267 7.671 1.00 96.06 277 ILE A N 1
ATOM 2189 C CA . ILE A 1 277 ? 3.935 -9.998 8.365 1.00 96.06 277 ILE A CA 1
ATOM 2190 C C . ILE A 1 277 ? 5.340 -9.503 8.029 1.00 96.06 277 ILE A C 1
ATOM 2192 O O . ILE A 1 277 ? 6.290 -10.293 7.948 1.00 96.06 277 ILE A O 1
ATOM 2196 N N . THR A 1 278 ? 5.454 -8.202 7.794 1.00 95.06 278 THR A N 1
ATOM 2197 C CA . THR A 1 278 ? 6.709 -7.481 7.600 1.00 95.06 278 THR A CA 1
ATOM 2198 C C . THR A 1 278 ? 6.721 -6.282 8.541 1.00 95.06 278 THR A C 1
ATOM 2200 O O . THR A 1 278 ? 5.793 -5.476 8.518 1.00 95.06 278 THR A O 1
ATOM 2203 N N . ALA A 1 279 ? 7.765 -6.165 9.360 1.00 94.69 279 ALA A N 1
ATOM 2204 C CA . ALA A 1 279 ? 7.986 -4.988 10.188 1.00 94.69 279 ALA A CA 1
ATOM 2205 C C . ALA A 1 279 ? 8.459 -3.812 9.328 1.00 94.69 279 ALA A C 1
ATOM 2207 O O . ALA A 1 279 ? 9.423 -3.941 8.566 1.00 94.69 279 ALA A O 1
ATOM 2208 N N . VAL A 1 280 ? 7.770 -2.680 9.454 1.00 91.44 280 VAL A N 1
ATOM 2209 C CA . VAL A 1 280 ? 8.146 -1.414 8.824 1.00 91.44 280 VAL A CA 1
ATOM 2210 C C . VAL A 1 280 ? 9.078 -0.678 9.790 1.00 91.44 280 VAL A C 1
ATOM 2212 O O . VAL A 1 280 ? 8.683 -0.452 10.939 1.00 91.44 280 VAL A O 1
ATOM 2215 N N . PRO A 1 281 ? 10.320 -0.358 9.390 1.00 89.25 281 PRO A N 1
ATOM 2216 C CA . PRO A 1 281 ? 11.270 0.303 10.277 1.00 89.25 281 PRO A CA 1
ATOM 2217 C C . PRO A 1 281 ? 10.829 1.734 10.593 1.00 89.25 281 PRO A C 1
ATOM 2219 O O . PRO A 1 281 ? 10.250 2.403 9.740 1.00 89.25 281 PRO A O 1
ATOM 2222 N N . VAL A 1 282 ? 11.151 2.214 11.798 1.00 84.62 282 VAL A N 1
ATOM 2223 C CA . VAL A 1 282 ? 10.952 3.629 12.152 1.00 84.62 282 VAL A CA 1
ATOM 2224 C C . VAL A 1 282 ? 11.811 4.521 11.269 1.00 84.62 282 VAL A C 1
ATOM 2226 O O . VAL A 1 282 ? 12.998 4.256 11.060 1.00 84.62 282 VAL A O 1
ATOM 2229 N N . TRP A 1 283 ? 11.201 5.594 10.778 1.00 73.25 283 TRP A N 1
ATOM 2230 C CA . TRP A 1 283 ? 11.888 6.666 10.084 1.00 73.25 283 TRP A CA 1
ATOM 2231 C C . TRP A 1 283 ? 11.898 7.934 10.939 1.00 73.25 283 TRP A C 1
ATOM 2233 O O . TRP A 1 283 ? 10.904 8.270 11.576 1.00 73.25 283 TRP A O 1
ATOM 2243 N N . TRP A 1 284 ? 13.040 8.617 10.944 1.00 62.50 284 TRP A N 1
ATOM 2244 C CA . TRP A 1 284 ? 13.243 9.891 11.625 1.00 62.50 284 TRP A CA 1
ATOM 2245 C C . TRP A 1 284 ? 13.502 10.956 10.558 1.00 62.50 284 TRP A C 1
ATOM 2247 O O . TRP A 1 284 ? 14.388 10.757 9.720 1.00 62.50 284 TRP A O 1
ATOM 2257 N N . GLU A 1 285 ? 12.775 12.073 10.610 1.00 48.44 285 GLU A N 1
ATOM 2258 C CA . GLU A 1 285 ? 12.912 13.202 9.672 1.00 48.44 285 GLU A CA 1
ATOM 2259 C C . GLU A 1 285 ? 14.352 13.746 9.608 1.00 48.44 285 GLU A C 1
ATOM 2261 O O . GLU A 1 285 ? 14.820 14.150 8.545 1.00 48.44 285 GLU A O 1
ATOM 2266 N N . ASP A 1 286 ? 15.110 13.623 10.702 1.00 41.16 286 ASP A N 1
ATOM 2267 C CA . ASP A 1 286 ? 16.469 14.166 10.831 1.00 41.16 286 ASP A CA 1
ATOM 2268 C C . ASP A 1 286 ? 17.597 13.206 10.410 1.00 41.16 286 ASP A C 1
ATOM 2270 O O . ASP A 1 286 ? 18.779 13.490 10.633 1.00 41.16 286 ASP A O 1
ATOM 2274 N N . GLY A 1 287 ? 17.282 12.028 9.855 1.00 38.81 287 GLY A N 1
ATOM 2275 C CA . GLY A 1 287 ? 18.289 11.079 9.351 1.00 38.81 287 GLY A CA 1
ATOM 2276 C C . GLY A 1 287 ? 19.320 10.584 10.383 1.00 38.81 287 GLY A C 1
ATOM 2277 O O . GLY A 1 287 ? 20.283 9.908 10.019 1.00 38.81 287 GLY A O 1
ATOM 2278 N N . THR A 1 288 ? 19.146 10.886 11.672 1.00 33.41 288 THR A N 1
ATOM 2279 C CA . THR A 1 288 ? 20.120 10.591 12.725 1.00 33.41 288 THR A CA 1
ATOM 2280 C C . THR A 1 288 ? 19.458 9.903 13.913 1.00 33.41 288 THR A C 1
ATOM 2282 O O . THR A 1 288 ? 18.847 10.534 14.764 1.00 33.41 288 THR A O 1
ATOM 2285 N N . ARG A 1 289 ? 19.627 8.577 13.982 1.00 38.47 289 ARG A N 1
ATOM 2286 C CA . ARG A 1 289 ? 20.098 7.832 15.171 1.00 38.47 289 ARG A CA 1
ATOM 2287 C C . ARG A 1 289 ? 20.037 6.329 14.907 1.00 38.47 289 ARG A C 1
ATOM 2289 O O . ARG A 1 289 ? 19.069 5.643 15.215 1.00 38.47 289 ARG A O 1
ATOM 2296 N N . THR A 1 290 ? 21.139 5.807 14.385 1.00 39.50 290 THR A N 1
ATOM 2297 C CA . THR A 1 290 ? 21.581 4.446 14.682 1.00 39.50 290 THR A CA 1
ATOM 2298 C C . THR A 1 290 ? 22.303 4.463 16.027 1.00 39.50 290 THR A C 1
ATOM 2300 O O . THR A 1 290 ? 23.507 4.697 16.075 1.00 39.50 290 THR A O 1
ATOM 2303 N N . SER A 1 291 ? 21.582 4.236 17.120 1.00 29.83 291 SER A N 1
ATOM 2304 C CA . SER A 1 291 ? 22.129 3.558 18.300 1.00 29.83 291 SER A CA 1
ATOM 2305 C C . SER A 1 291 ? 21.013 3.254 19.290 1.00 29.83 291 SER A C 1
ATOM 2307 O O . SER A 1 291 ? 20.220 4.115 19.663 1.00 29.83 291 SER A O 1
ATOM 2309 N N . ALA A 1 292 ? 20.964 1.993 19.710 1.00 36.75 292 ALA A N 1
ATOM 2310 C CA . ALA A 1 292 ? 20.172 1.545 20.837 1.00 36.75 292 ALA A CA 1
ATOM 2311 C C . ALA A 1 292 ? 20.447 2.409 22.082 1.00 36.75 292 ALA A C 1
ATOM 2313 O O . ALA A 1 292 ? 21.598 2.724 22.385 1.00 36.75 292 ALA A O 1
ATOM 2314 N N . GLY A 1 293 ? 19.383 2.729 22.820 1.00 33.22 293 GLY A N 1
ATOM 2315 C CA . GLY A 1 293 ? 19.463 3.256 24.181 1.00 33.22 293 GLY A CA 1
ATOM 2316 C C . GLY A 1 293 ? 19.126 4.738 24.327 1.00 33.22 293 GLY A C 1
ATOM 2317 O O . GLY A 1 293 ? 20.008 5.586 24.384 1.00 33.22 293 GLY A O 1
ATOM 2318 N N . SER A 1 294 ? 17.846 5.058 24.500 1.00 25.27 294 SER A N 1
ATOM 2319 C CA . SER A 1 294 ? 17.400 5.912 25.612 1.00 25.27 294 SER A CA 1
ATOM 2320 C C . SER A 1 294 ? 15.878 5.946 25.667 1.00 25.27 294 SER A C 1
ATOM 2322 O O . SER A 1 294 ? 15.186 6.192 24.686 1.00 25.27 294 SER A O 1
ATOM 2324 N N . CYS A 1 295 ? 15.392 5.624 26.858 1.00 26.44 295 CYS A N 1
ATOM 2325 C CA . CYS A 1 295 ? 14.029 5.799 27.317 1.00 26.44 295 CYS A CA 1
ATOM 2326 C C . CYS A 1 295 ? 13.586 7.268 27.166 1.00 26.44 295 CYS A C 1
ATOM 2328 O O . CYS A 1 295 ? 14.424 8.161 27.256 1.00 26.44 295 CYS A O 1
ATOM 2330 N N . CYS A 1 296 ? 12.281 7.457 26.955 1.00 31.55 296 CYS A N 1
ATOM 2331 C CA . CYS A 1 296 ? 11.459 8.655 27.147 1.00 31.55 296 CYS A CA 1
ATOM 2332 C C . CYS A 1 296 ? 12.180 9.993 27.387 1.00 31.55 296 CYS A C 1
ATOM 2334 O O . CYS A 1 296 ? 12.792 10.166 28.433 1.00 31.55 296 CYS A O 1
ATOM 2336 N N . THR A 1 297 ? 11.941 10.979 26.516 1.00 25.73 297 THR A N 1
ATOM 2337 C CA . THR A 1 297 ? 11.139 12.182 26.833 1.00 25.73 297 THR A CA 1
ATOM 2338 C C . THR A 1 297 ? 11.111 13.146 25.643 1.00 25.73 297 THR A C 1
ATOM 2340 O O . THR A 1 297 ? 12.153 13.546 25.141 1.00 25.73 297 THR A O 1
ATOM 2343 N N . SER A 1 298 ? 9.888 13.564 25.308 1.00 27.17 298 SER A N 1
ATOM 2344 C CA . SER A 1 298 ? 9.491 14.933 24.956 1.00 27.17 298 SER A CA 1
ATOM 2345 C C . SER A 1 298 ? 9.894 15.546 23.599 1.00 27.17 298 SER A C 1
ATOM 2347 O O . SER A 1 298 ? 11.044 15.913 23.380 1.00 27.17 298 SER A O 1
ATOM 2349 N N . SER A 1 299 ? 8.830 15.842 22.841 1.00 29.34 299 SER A N 1
ATOM 2350 C CA . SER A 1 299 ? 8.548 17.130 22.183 1.00 29.34 299 SER A CA 1
ATOM 2351 C C . SER A 1 299 ? 9.093 17.389 20.779 1.00 29.34 299 SER A C 1
ATOM 2353 O O . SER A 1 299 ? 10.298 17.412 20.560 1.00 29.34 299 SER A O 1
ATOM 2355 N N . ASN A 1 300 ? 8.143 17.798 19.925 1.00 26.00 300 ASN A N 1
ATOM 2356 C CA . ASN A 1 300 ? 8.262 18.385 18.585 1.00 26.00 300 ASN A CA 1
ATOM 2357 C C . ASN A 1 300 ? 8.536 17.311 17.522 1.00 26.00 300 ASN A C 1
ATOM 2359 O O . ASN A 1 300 ? 9.583 16.686 17.530 1.00 26.00 300 ASN A O 1
ATOM 2363 N N . VAL A 1 301 ? 7.598 16.978 16.637 1.00 22.92 301 VAL A N 1
ATOM 2364 C CA . VAL A 1 301 ? 6.913 17.876 15.699 1.00 22.92 301 VAL A CA 1
ATOM 2365 C C . VAL A 1 301 ? 5.449 17.434 15.531 1.00 22.92 301 VAL A C 1
ATOM 2367 O O . VAL A 1 301 ? 5.170 16.273 15.248 1.00 22.92 301 VAL A O 1
ATOM 2370 N N . CYS A 1 302 ? 4.513 18.362 15.751 1.00 23.89 302 CYS A N 1
ATOM 2371 C CA . CYS A 1 302 ? 3.145 18.248 15.246 1.00 23.89 302 CYS A CA 1
ATOM 2372 C C . CYS A 1 302 ? 3.150 18.524 13.737 1.00 23.89 302 CYS A C 1
ATOM 2374 O O . CYS A 1 302 ? 3.893 19.401 13.297 1.00 23.89 302 CYS A O 1
ATOM 2376 N N . LEU A 1 303 ? 2.285 17.812 13.005 1.00 27.44 303 LEU A N 1
ATOM 2377 C CA . LEU A 1 303 ? 1.803 18.186 11.667 1.00 27.44 303 LEU A CA 1
ATOM 2378 C C . LEU A 1 303 ? 1.487 19.687 11.550 1.00 27.44 303 LEU A C 1
ATOM 2380 O O . LEU A 1 303 ? 0.937 20.249 12.530 1.00 27.44 303 LEU A O 1
#